Protein AF-A0A7S2DZN4-F1 (afdb_monomer_lite)

Secondary structure (DSSP, 8-state):
-TTHHHHHHHHHHHHHTTSPTTHHHHHHH--GGG----PPP-----S-SS-TT-TTTTT----GGGTS---TTSSHHHHHHHHHHHHHHHHHHHSHHHHHHHHHHHHHHHHHHHHHHHHHHHHT-----------------THHHHHHHHHHHHHHHHHGGGS----PPPHHHHHHHHHHHHHHHHHHHHHHHHHHHHHHTSHHHHHGGGTT--HHHHHHHHHHH--

Structure (mmCIF, N/CA/C/O backbone):
data_AF-A0A7S2DZN4-F1
#
_entry.id   AF-A0A7S2DZN4-F1
#
loop_
_atom_site.group_PDB
_atom_site.id
_atom_site.type_symbol
_atom_site.label_atom_id
_atom_site.label_alt_id
_atom_site.label_comp_id
_atom_site.label_asym_id
_atom_site.label_entity_id
_atom_site.label_seq_id
_atom_site.pdbx_PDB_ins_code
_atom_site.Cartn_x
_atom_site.Cartn_y
_atom_site.Cartn_z
_atom_site.occupancy
_atom_site.B_iso_or_equiv
_atom_site.auth_seq_id
_atom_site.auth_comp_id
_atom_site.auth_asym_id
_atom_site.auth_atom_id
_atom_site.pdbx_PDB_model_num
ATOM 1 N N . ASN A 1 1 ? -4.912 -11.984 18.002 1.00 75.31 1 ASN A N 1
ATOM 2 C CA . ASN A 1 1 ? -5.748 -12.647 16.966 1.00 75.31 1 ASN A CA 1
ATOM 3 C C . ASN A 1 1 ? -5.776 -14.167 17.091 1.00 75.31 1 ASN A C 1
ATOM 5 O O . ASN A 1 1 ? -6.601 -14.789 16.444 1.00 75.31 1 ASN A O 1
ATOM 9 N N . SER A 1 2 ? -4.933 -14.786 17.927 1.00 83.62 2 SER A N 1
ATOM 10 C CA . SER A 1 2 ? -4.935 -16.242 18.152 1.00 83.62 2 SER A CA 1
ATOM 11 C C . SER A 1 2 ? -6.215 -16.782 18.801 1.00 83.62 2 SER A C 1
ATOM 13 O O . SER A 1 2 ? -6.476 -17.971 18.705 1.00 83.62 2 SER A O 1
ATOM 15 N N . GLN A 1 3 ? -7.011 -15.921 19.443 1.00 89.25 3 GLN A N 1
ATOM 16 C CA . GLN A 1 3 ? -8.273 -16.282 20.100 1.00 89.25 3 GLN A CA 1
ATOM 17 C C . GLN A 1 3 ? -9.483 -16.326 19.145 1.00 89.25 3 GLN A C 1
ATOM 19 O O . GLN A 1 3 ? -10.580 -16.657 19.576 1.00 89.25 3 GLN A O 1
ATOM 24 N N . GLY A 1 4 ? -9.288 -16.025 17.855 1.00 93.31 4 GLY A N 1
ATOM 25 C CA . GLY A 1 4 ? -10.323 -16.140 16.826 1.00 93.31 4 GLY A CA 1
ATOM 26 C C . GLY A 1 4 ? -11.283 -14.942 16.715 1.00 93.31 4 GLY A C 1
ATOM 27 O O . GLY A 1 4 ? -11.137 -13.957 17.444 1.00 93.31 4 GLY A O 1
ATOM 28 N N . PRO A 1 5 ? -12.236 -14.999 15.765 1.00 95.25 5 PRO A N 1
ATOM 29 C CA . PRO A 1 5 ? -13.119 -13.879 15.430 1.00 95.25 5 PRO A CA 1
ATOM 30 C C . PRO A 1 5 ? -14.105 -13.482 16.533 1.00 95.25 5 PRO A C 1
ATOM 32 O O . PRO A 1 5 ? -14.326 -12.291 16.734 1.00 95.25 5 PRO A O 1
ATOM 35 N N . ASP A 1 6 ? -14.633 -14.441 17.301 1.00 95.38 6 ASP A N 1
ATOM 36 C CA . ASP A 1 6 ? -15.551 -14.152 18.414 1.00 95.38 6 ASP A CA 1
ATOM 37 C C . ASP A 1 6 ? -14.882 -13.289 19.489 1.00 95.38 6 ASP A C 1
ATOM 39 O O . ASP A 1 6 ? -15.454 -12.309 19.963 1.00 95.38 6 ASP A O 1
ATOM 43 N N . ALA A 1 7 ? -13.628 -13.604 19.828 1.00 95.12 7 ALA A N 1
ATOM 44 C CA . ALA A 1 7 ? -12.846 -12.816 20.774 1.00 95.12 7 ALA A CA 1
ATOM 45 C C . ALA A 1 7 ? -12.558 -11.402 20.240 1.00 95.12 7 ALA A C 1
ATOM 47 O O . ALA A 1 7 ? -12.566 -10.440 21.003 1.00 95.12 7 ALA A O 1
ATOM 48 N N . LEU A 1 8 ? -12.338 -11.257 18.928 1.00 94.75 8 LEU A N 1
ATOM 49 C CA . LEU A 1 8 ? -12.151 -9.948 18.296 1.00 94.75 8 LEU A CA 1
ATOM 50 C C . LEU A 1 8 ? -13.438 -9.114 18.316 1.00 94.75 8 LEU A C 1
ATOM 52 O O . LEU A 1 8 ? -13.380 -7.914 18.583 1.00 94.75 8 LEU A O 1
ATOM 56 N N . LEU A 1 9 ? -14.591 -9.737 18.064 1.00 95.25 9 LEU A N 1
ATOM 57 C CA . LEU A 1 9 ? -15.886 -9.064 18.131 1.00 95.25 9 LEU A CA 1
ATOM 58 C C . LEU A 1 9 ? -16.233 -8.663 19.572 1.00 95.25 9 LEU A C 1
ATOM 60 O O . LEU A 1 9 ? -16.701 -7.549 19.800 1.00 95.25 9 LEU A O 1
ATOM 64 N N . ALA A 1 10 ? -15.941 -9.525 20.550 1.00 94.50 10 ALA A N 1
ATOM 65 C CA . ALA A 1 10 ? -16.099 -9.214 21.970 1.00 94.50 10 ALA A CA 1
ATOM 66 C C . ALA A 1 10 ? -15.209 -8.036 22.404 1.00 94.50 10 ALA A C 1
ATOM 68 O O . ALA A 1 10 ? -15.680 -7.125 23.083 1.00 94.50 10 ALA A O 1
ATOM 69 N N . GLU A 1 11 ? -13.952 -8.001 21.954 1.00 92.44 11 GLU A N 1
ATOM 70 C CA . GLU A 1 11 ? -13.037 -6.881 22.199 1.00 92.44 11 GLU A CA 1
ATOM 71 C C . GLU A 1 11 ? -13.555 -5.574 21.572 1.00 92.44 11 GLU A C 1
ATOM 73 O O . GLU A 1 11 ? -13.497 -4.508 22.192 1.00 92.44 11 GLU A O 1
ATOM 78 N N . ALA A 1 12 ? -14.102 -5.641 20.353 1.00 92.56 12 ALA A N 1
ATOM 79 C CA . ALA A 1 12 ? -14.726 -4.490 19.704 1.00 92.56 12 ALA A CA 1
ATOM 80 C C . ALA A 1 12 ? -15.932 -3.978 20.510 1.00 92.56 12 ALA A C 1
ATOM 82 O O . ALA A 1 12 ? -16.046 -2.773 20.738 1.00 92.56 12 ALA A O 1
ATOM 83 N N . TRP A 1 13 ? -16.784 -4.878 21.009 1.00 94.00 13 TRP A N 1
ATOM 84 C CA . TRP A 1 13 ? -17.887 -4.538 21.910 1.00 94.00 13 TRP A CA 1
ATOM 85 C C . TRP A 1 13 ? -17.410 -3.904 23.217 1.00 94.00 13 TRP A C 1
ATOM 87 O O . TRP A 1 13 ? -17.964 -2.888 23.632 1.00 94.00 13 TRP A O 1
ATOM 97 N N . GLN A 1 14 ? -16.358 -4.439 23.840 1.00 91.25 14 GLN A N 1
ATOM 98 C CA . GLN A 1 14 ? -15.808 -3.890 25.081 1.00 91.25 14 GLN A CA 1
ATOM 99 C C . GLN A 1 14 ? -15.307 -2.449 24.904 1.00 91.25 14 GLN A C 1
ATOM 101 O O . GLN A 1 14 ? -15.505 -1.614 25.785 1.00 91.25 14 GLN A O 1
ATOM 106 N N . ARG A 1 15 ? -14.672 -2.141 23.767 1.00 87.25 15 ARG A N 1
ATOM 107 C CA . ARG A 1 15 ? -14.108 -0.807 23.495 1.00 87.25 15 ARG A CA 1
ATOM 108 C C . ARG A 1 15 ? -15.129 0.199 22.979 1.00 87.25 15 ARG A C 1
ATOM 110 O O . ARG A 1 15 ? -15.013 1.389 23.264 1.00 87.25 15 ARG A O 1
ATOM 117 N N . CYS A 1 16 ? -16.079 -0.268 22.176 1.00 88.31 16 CYS A N 1
ATOM 118 C CA . CYS A 1 16 ? -16.910 0.594 21.341 1.00 88.31 16 CYS A CA 1
ATOM 119 C C . CYS A 1 16 ? -18.414 0.463 21.613 1.00 88.31 16 CYS A C 1
ATOM 121 O O . CYS A 1 16 ? -19.194 1.243 21.071 1.00 88.31 16 CYS A O 1
ATOM 123 N N . GLY A 1 17 ? -18.847 -0.488 22.445 1.00 89.00 17 GLY A N 1
ATOM 124 C CA . GLY A 1 17 ? -20.265 -0.774 22.683 1.00 89.00 17 GLY A CA 1
ATOM 125 C C . GLY A 1 17 ? -21.045 0.368 23.339 1.00 89.00 17 GLY A C 1
ATOM 126 O O . GLY A 1 17 ? -22.254 0.467 23.162 1.00 89.00 17 GLY A O 1
ATOM 127 N N . SER A 1 18 ? -20.359 1.257 24.061 1.00 88.50 18 SER A N 1
ATOM 128 C CA . SER A 1 18 ? -20.943 2.449 24.694 1.00 88.50 18 SER A CA 1
ATOM 129 C C . SER A 1 18 ? -20.927 3.694 23.801 1.00 88.50 18 SER A C 1
ATOM 131 O O . SER A 1 18 ? -21.372 4.764 24.223 1.00 88.50 18 SER A O 1
ATOM 133 N N . TRP A 1 19 ? -20.380 3.599 22.586 1.00 88.88 19 TRP A N 1
ATOM 134 C CA . TRP A 1 19 ? -20.272 4.750 21.699 1.00 88.88 19 TRP A CA 1
ATOM 135 C C . TRP A 1 19 ? -21.643 5.145 21.153 1.00 88.88 19 TRP A C 1
ATOM 137 O O . TRP A 1 19 ? -22.583 4.353 21.096 1.00 88.88 19 TRP A O 1
ATOM 147 N N . ALA A 1 20 ? -21.751 6.401 20.728 1.00 90.69 20 ALA A N 1
ATOM 148 C CA . ALA A 1 20 ? -22.983 6.910 20.151 1.00 90.69 20 ALA A CA 1
ATOM 149 C C . ALA A 1 20 ? -23.411 6.090 18.908 1.00 90.69 20 ALA A C 1
ATOM 151 O O . ALA A 1 20 ? -22.556 5.584 18.169 1.00 90.69 20 ALA A O 1
ATOM 152 N N . PRO A 1 21 ? -24.725 5.995 18.631 1.00 90.19 21 PRO A N 1
ATOM 153 C CA . PRO A 1 21 ? -25.231 5.417 17.388 1.00 90.19 21 PRO A CA 1
ATOM 154 C C . PRO A 1 21 ? -24.562 6.026 16.137 1.00 90.19 21 PRO A C 1
ATOM 156 O O . PRO A 1 21 ? -24.224 7.213 16.150 1.00 90.19 21 PRO A O 1
ATOM 159 N N . PRO A 1 22 ? -24.385 5.256 15.043 1.00 93.81 22 PRO A N 1
ATOM 160 C CA . PRO A 1 22 ? -24.931 3.915 14.801 1.00 93.81 22 PRO A CA 1
ATOM 161 C C . PRO A 1 22 ? -23.994 2.760 15.200 1.00 93.81 22 PRO A C 1
ATOM 163 O O . PRO A 1 22 ? -24.277 1.616 14.858 1.00 93.81 22 PRO A O 1
ATOM 166 N N . LEU A 1 23 ? -22.875 3.025 15.883 1.00 92.44 23 LEU A N 1
ATOM 167 C CA . LEU A 1 23 ? -21.820 2.019 16.040 1.00 92.44 23 LEU A CA 1
ATOM 168 C C . LEU A 1 23 ? -22.268 0.736 16.770 1.00 92.44 23 LEU A C 1
ATOM 170 O O . LEU A 1 23 ? -21.983 -0.336 16.238 1.00 92.44 23 LEU A O 1
ATOM 174 N N . PRO A 1 24 ? -23.014 0.788 17.895 1.00 93.94 24 PRO A N 1
ATOM 175 C CA . PRO A 1 24 ? -23.491 -0.434 18.547 1.00 93.94 24 PRO A CA 1
ATOM 176 C C . PRO A 1 24 ? -24.392 -1.288 17.642 1.00 93.94 24 PRO A C 1
ATOM 178 O O . PRO A 1 24 ? -24.242 -2.503 17.604 1.00 93.94 24 PRO A O 1
ATOM 181 N N . ALA A 1 25 ? -25.261 -0.658 16.841 1.00 94.56 25 ALA A N 1
ATOM 182 C CA . ALA A 1 25 ? -26.131 -1.369 15.900 1.00 94.56 25 ALA A CA 1
ATOM 183 C C . ALA A 1 25 ? -25.336 -2.045 14.768 1.00 94.56 25 ALA A C 1
ATOM 185 O O . ALA A 1 25 ? -25.690 -3.133 14.322 1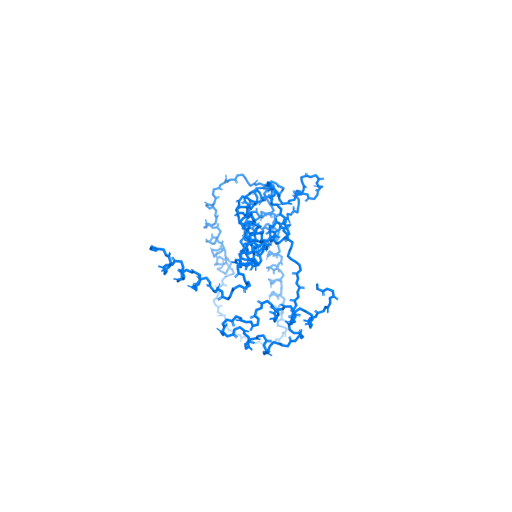.00 94.56 25 ALA A O 1
ATOM 186 N N . LEU A 1 26 ? -24.239 -1.425 14.316 1.00 95.56 26 LEU A N 1
ATOM 187 C CA . LEU A 1 26 ? -23.334 -2.042 13.342 1.00 95.56 26 LEU A CA 1
ATOM 188 C C . LEU A 1 26 ? -22.608 -3.254 13.938 1.00 95.56 26 LEU A C 1
ATOM 190 O O . LEU A 1 26 ? -22.490 -4.274 13.265 1.00 95.56 26 LEU A O 1
ATOM 194 N N . LEU A 1 27 ? -22.148 -3.160 15.190 1.00 94.75 27 LEU A N 1
ATOM 195 C CA . LEU A 1 27 ? -21.500 -4.277 15.884 1.00 94.75 27 LEU A CA 1
ATOM 196 C C . LEU A 1 27 ? -22.469 -5.441 16.127 1.00 94.75 27 LEU A C 1
ATOM 198 O O . LEU A 1 27 ? -22.069 -6.590 15.980 1.00 94.75 27 LEU A O 1
ATOM 202 N N . GLU A 1 28 ? -23.732 -5.158 16.453 1.00 95.56 28 GLU A N 1
ATOM 203 C CA . GLU A 1 28 ? -24.780 -6.175 16.628 1.00 95.56 28 GLU A CA 1
ATOM 204 C C . GLU A 1 28 ? -25.110 -6.900 15.316 1.00 95.56 28 GLU A C 1
ATOM 206 O O . GLU A 1 28 ? -25.295 -8.114 15.303 1.00 95.56 28 GLU A O 1
ATOM 211 N N . ALA A 1 29 ? -25.137 -6.169 14.198 1.00 96.81 29 ALA A N 1
ATOM 212 C CA . ALA A 1 29 ? -25.403 -6.733 12.877 1.00 96.81 29 ALA A CA 1
ATOM 213 C C . ALA A 1 29 ? -24.197 -7.466 12.253 1.00 96.81 29 ALA A C 1
ATOM 215 O O . ALA A 1 29 ? -24.355 -8.127 11.225 1.00 96.81 29 ALA A O 1
ATOM 216 N N . THR A 1 30 ? -22.996 -7.340 12.827 1.00 96.62 30 THR A N 1
ATOM 217 C CA . THR A 1 30 ? -21.773 -7.947 12.282 1.00 96.62 30 THR A CA 1
ATOM 218 C C . THR A 1 30 ? -21.631 -9.389 12.767 1.00 96.62 30 THR A C 1
ATOM 220 O O . THR A 1 30 ? -21.481 -9.643 13.960 1.00 96.62 30 THR A O 1
ATOM 223 N N . SER A 1 31 ? -21.628 -10.347 11.838 1.00 96.44 31 SER A N 1
ATOM 224 C CA . SER A 1 31 ? -21.335 -11.750 12.145 1.00 96.44 31 SER A CA 1
ATOM 225 C C . SER A 1 31 ? -19.860 -11.930 12.495 1.00 96.44 31 SER A C 1
ATOM 227 O O . SER A 1 31 ? -18.989 -11.365 11.835 1.00 96.44 31 SER A O 1
ATOM 229 N N . ALA A 1 32 ? -19.552 -12.792 13.468 1.00 95.25 32 ALA A N 1
ATOM 230 C CA . ALA A 1 32 ? -18.171 -13.150 13.788 1.00 95.25 32 ALA A CA 1
ATOM 231 C C . ALA A 1 32 ? -17.412 -13.716 12.570 1.00 95.25 32 ALA A C 1
ATOM 233 O O . ALA A 1 32 ? -16.208 -13.510 12.456 1.00 95.25 32 ALA A O 1
ATOM 234 N N . ALA A 1 33 ? -18.100 -14.360 11.619 1.00 95.62 33 ALA A N 1
ATOM 235 C CA . ALA A 1 33 ? -17.481 -14.871 10.392 1.00 95.62 33 ALA A CA 1
ATOM 236 C C . ALA A 1 33 ? -16.892 -13.767 9.489 1.00 95.62 33 ALA A C 1
ATOM 238 O O . ALA A 1 33 ? -15.967 -14.040 8.726 1.00 95.62 33 ALA A O 1
ATOM 239 N N . ASP A 1 34 ? -17.387 -12.531 9.607 1.00 95.81 34 ASP A N 1
ATOM 240 C CA . ASP A 1 34 ? -16.927 -11.370 8.835 1.00 95.81 34 ASP A CA 1
ATOM 241 C C . ASP A 1 34 ? -15.852 -10.558 9.581 1.00 95.81 34 ASP A C 1
ATOM 243 O O . ASP A 1 34 ? -15.333 -9.560 9.071 1.00 95.81 34 ASP A O 1
ATOM 247 N N . VAL A 1 35 ? -15.490 -10.976 10.799 1.00 95.00 35 VAL A N 1
ATOM 248 C CA . VAL A 1 35 ? -14.507 -10.285 11.632 1.00 95.00 35 VAL A CA 1
ATOM 249 C C . VAL A 1 35 ? -13.122 -10.865 11.398 1.00 95.00 35 VAL A C 1
ATOM 251 O O . VAL A 1 35 ? -12.844 -12.041 11.627 1.00 95.00 35 VAL A O 1
ATOM 254 N N . THR A 1 36 ? -12.203 -9.992 11.003 1.00 93.50 36 THR A N 1
ATOM 255 C CA . THR A 1 36 ? -10.789 -10.328 10.861 1.00 93.50 36 THR A CA 1
ATOM 256 C C . THR A 1 36 ? -9.934 -9.342 11.638 1.00 93.50 36 THR A C 1
ATOM 258 O O . THR A 1 36 ? -10.269 -8.171 11.805 1.00 93.50 36 THR A O 1
ATOM 261 N N . GLY A 1 37 ? -8.811 -9.836 12.149 1.00 90.06 37 GLY A N 1
ATOM 262 C CA . GLY A 1 37 ? -7.831 -9.028 12.855 1.0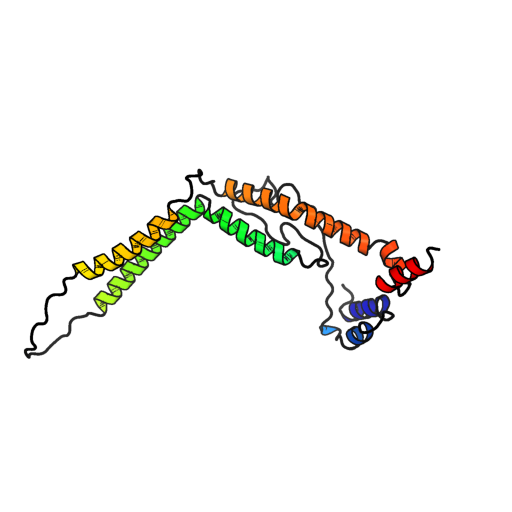0 90.06 37 GLY A CA 1
ATOM 263 C C . GLY A 1 37 ? -6.469 -9.247 12.231 1.00 90.06 37 GLY A C 1
ATOM 264 O O . GLY A 1 37 ? -6.046 -10.392 12.050 1.00 90.06 37 GLY A O 1
ATOM 265 N N . TYR A 1 38 ? -5.743 -8.158 11.993 1.00 86.56 38 TYR A N 1
ATOM 266 C CA . TYR A 1 38 ? -4.372 -8.195 11.491 1.00 86.56 38 TYR A CA 1
ATOM 267 C C . TYR A 1 38 ? -3.485 -7.294 12.350 1.00 86.56 38 TYR A C 1
ATOM 269 O O . TYR A 1 38 ? -3.849 -6.141 12.588 1.00 86.56 38 TYR A O 1
ATOM 277 N N . PRO A 1 39 ? -2.342 -7.795 12.853 1.00 84.44 39 PRO A N 1
ATOM 278 C CA . PRO A 1 39 ? -1.358 -6.918 13.466 1.00 84.44 39 PRO A CA 1
ATOM 279 C C . PRO A 1 39 ? -0.826 -5.950 12.406 1.00 84.44 39 PRO A C 1
ATOM 281 O O . PRO A 1 39 ? -0.508 -6.351 11.286 1.00 84.44 39 PRO A O 1
ATOM 284 N N . VAL A 1 40 ? -0.733 -4.673 12.765 1.00 82.12 40 VAL A N 1
ATOM 285 C CA . VAL A 1 40 ? -0.167 -3.645 11.891 1.00 82.12 40 VAL A CA 1
ATOM 286 C C . VAL A 1 40 ? 1.310 -3.504 12.231 1.00 82.12 40 VAL A C 1
ATOM 288 O O . VAL A 1 40 ? 1.658 -3.165 13.360 1.00 82.12 40 VAL A O 1
ATOM 291 N N . PHE A 1 41 ? 2.172 -3.769 11.253 1.00 81.44 41 PHE A N 1
ATOM 292 C CA . PHE A 1 41 ? 3.616 -3.593 11.373 1.00 81.44 41 PHE A CA 1
ATOM 293 C C . PHE A 1 41 ? 4.053 -2.331 10.633 1.00 81.44 41 PHE A C 1
ATOM 295 O O . PHE A 1 41 ? 3.521 -2.017 9.568 1.00 81.44 41 PHE A O 1
ATOM 302 N N . ASP A 1 42 ? 5.033 -1.619 11.185 1.00 80.75 42 ASP A N 1
ATOM 303 C CA . ASP A 1 42 ? 5.656 -0.468 10.541 1.00 80.75 42 ASP A CA 1
ATOM 304 C C . ASP A 1 42 ? 7.138 -0.727 10.235 1.00 80.75 42 ASP A C 1
ATOM 306 O O . ASP A 1 42 ? 7.773 -1.649 10.755 1.00 80.75 42 ASP A O 1
ATOM 310 N N . ARG A 1 43 ? 7.696 0.077 9.327 1.00 80.81 43 ARG A N 1
ATOM 311 C CA . ARG A 1 43 ? 9.121 0.053 8.990 1.00 80.81 43 ARG A CA 1
ATOM 312 C C . ARG A 1 43 ? 9.591 1.458 8.640 1.00 80.81 43 ARG A C 1
ATOM 314 O O . ARG A 1 43 ? 8.850 2.241 8.053 1.00 80.81 43 ARG A O 1
ATOM 321 N N . LEU A 1 44 ? 10.836 1.783 8.987 1.00 76.50 44 LEU A N 1
ATOM 322 C CA . LEU A 1 44 ? 11.471 3.008 8.502 1.00 76.50 44 LEU A CA 1
ATOM 323 C C . LEU A 1 44 ? 11.881 2.846 7.038 1.00 76.50 44 LEU A C 1
ATOM 325 O O . LEU A 1 44 ? 12.502 1.851 6.665 1.00 76.50 44 LEU A O 1
ATOM 329 N N . VAL A 1 45 ? 11.560 3.859 6.238 1.00 78.94 45 VAL A N 1
ATOM 330 C CA . VAL A 1 45 ? 12.070 4.004 4.874 1.00 78.94 45 VAL A CA 1
ATOM 331 C C . VAL A 1 45 ? 13.459 4.637 4.953 1.00 78.94 45 VAL A C 1
ATOM 333 O O . VAL A 1 45 ? 13.615 5.700 5.555 1.00 78.94 45 VAL A O 1
ATOM 336 N N . GLY A 1 46 ? 14.462 3.956 4.396 1.00 72.62 46 GLY A N 1
ATOM 337 C CA . GLY A 1 46 ? 15.815 4.491 4.227 1.00 72.62 46 GLY A CA 1
ATOM 338 C C . GLY A 1 46 ? 15.948 5.322 2.945 1.00 72.62 46 GLY A C 1
ATOM 339 O O . GLY A 1 46 ? 14.958 5.625 2.288 1.00 72.62 46 GLY A O 1
ATOM 340 N N . GLU A 1 47 ? 17.178 5.659 2.548 1.00 70.00 47 GLU A N 1
ATOM 341 C CA . GLU A 1 47 ? 17.442 6.368 1.277 1.00 70.00 47 GLU A CA 1
ATOM 342 C C . GLU A 1 47 ? 17.045 5.559 0.028 1.00 70.00 47 GLU A C 1
ATOM 344 O O . GLU A 1 47 ? 16.864 6.124 -1.049 1.00 70.00 47 GLU A O 1
ATOM 349 N N . ARG A 1 48 ? 16.928 4.236 0.182 1.00 69.38 48 ARG A N 1
ATOM 350 C CA . ARG A 1 48 ? 16.545 3.258 -0.838 1.00 69.38 48 ARG A CA 1
ATOM 351 C C . ARG A 1 48 ? 15.632 2.202 -0.244 1.00 69.38 48 ARG A C 1
ATOM 353 O O . ARG A 1 48 ? 15.603 2.015 0.978 1.00 69.38 48 ARG A O 1
ATOM 360 N N . PHE A 1 49 ? 14.934 1.486 -1.119 1.00 80.12 49 PHE A N 1
ATOM 361 C CA . PHE A 1 49 ? 14.107 0.358 -0.707 1.00 80.12 49 PHE A CA 1
ATOM 362 C C . PHE A 1 49 ? 14.893 -0.950 -0.730 1.00 80.12 49 PHE A C 1
ATOM 364 O O . PHE A 1 49 ? 14.757 -1.760 0.190 1.00 80.12 49 PHE A O 1
ATOM 371 N N . THR A 1 50 ? 15.737 -1.154 -1.745 1.00 75.38 50 THR A N 1
ATOM 372 C CA . THR A 1 50 ? 16.557 -2.363 -1.837 1.00 75.38 50 THR A CA 1
ATOM 373 C C . THR A 1 50 ? 17.853 -2.237 -1.028 1.00 75.38 50 THR A C 1
ATOM 375 O O . THR A 1 50 ? 18.463 -1.165 -0.966 1.00 75.38 50 THR A O 1
ATOM 378 N N . PRO A 1 51 ? 18.319 -3.322 -0.379 1.00 68.06 51 PRO A N 1
ATOM 379 C CA . PRO A 1 51 ? 19.625 -3.327 0.268 1.00 68.06 51 PRO A CA 1
ATOM 380 C C . PRO A 1 51 ? 20.744 -3.208 -0.775 1.00 68.06 51 PRO A C 1
ATOM 382 O O . PRO A 1 51 ? 20.854 -4.054 -1.667 1.00 68.06 51 PRO A O 1
ATOM 385 N N . SER A 1 52 ? 21.629 -2.220 -0.605 1.00 62.22 52 SER A N 1
ATOM 386 C CA . SER A 1 52 ? 22.734 -1.899 -1.528 1.00 62.22 52 SER A CA 1
ATOM 387 C C . SER A 1 52 ? 23.732 -3.041 -1.786 1.00 62.22 52 SER A C 1
ATOM 389 O O . SER A 1 52 ? 24.530 -2.953 -2.711 1.00 62.22 52 SER A O 1
ATOM 391 N N . ASN A 1 53 ? 23.695 -4.112 -0.986 1.00 64.56 53 ASN A N 1
ATOM 392 C CA . ASN A 1 53 ? 24.685 -5.194 -0.998 1.00 64.56 53 ASN A CA 1
ATOM 393 C C . ASN A 1 53 ? 24.173 -6.491 -1.650 1.00 64.56 53 ASN A C 1
ATOM 395 O O . ASN A 1 53 ? 24.741 -7.555 -1.410 1.00 64.56 53 ASN A O 1
ATOM 399 N N . THR A 1 54 ? 23.093 -6.442 -2.437 1.00 64.62 54 THR A N 1
ATOM 400 C CA . THR A 1 54 ? 22.582 -7.632 -3.137 1.00 64.62 54 THR A CA 1
ATOM 401 C C . THR A 1 54 ? 22.949 -7.598 -4.624 1.00 64.62 54 THR A C 1
ATOM 403 O O . THR A 1 54 ? 22.764 -6.564 -5.262 1.00 64.62 54 THR A O 1
ATOM 406 N N . PRO A 1 55 ? 23.418 -8.713 -5.221 1.00 63.94 55 PRO A N 1
ATOM 407 C CA . PRO A 1 55 ? 23.703 -8.787 -6.661 1.00 63.94 55 PRO A CA 1
ATOM 408 C C . PRO A 1 55 ? 22.495 -8.435 -7.544 1.00 63.94 55 PRO A C 1
ATOM 410 O O . PRO A 1 55 ? 22.659 -8.025 -8.686 1.00 63.94 55 PRO A O 1
ATOM 413 N N . LEU A 1 56 ? 21.282 -8.589 -7.001 1.00 66.81 56 LEU A N 1
ATOM 414 C CA . LEU A 1 56 ? 20.010 -8.285 -7.654 1.00 66.81 56 LEU A CA 1
ATOM 415 C C . LEU A 1 56 ? 19.592 -6.810 -7.542 1.00 66.81 56 LEU A C 1
ATOM 417 O O . LEU A 1 56 ? 18.656 -6.415 -8.229 1.00 66.81 56 LEU A O 1
ATOM 421 N N . ALA A 1 57 ? 20.262 -5.983 -6.730 1.00 68.12 57 ALA A N 1
ATOM 422 C CA . ALA A 1 57 ? 19.873 -4.582 -6.514 1.00 68.12 57 ALA A CA 1
ATOM 423 C C . ALA A 1 57 ? 19.934 -3.719 -7.790 1.00 68.12 57 ALA A C 1
ATOM 425 O O . ALA A 1 57 ? 19.320 -2.660 -7.847 1.00 68.12 57 ALA A O 1
ATOM 426 N N . SER A 1 58 ? 20.662 -4.156 -8.824 1.00 77.12 58 SER A N 1
ATOM 427 C CA . SER A 1 58 ? 20.706 -3.485 -10.131 1.00 77.12 58 SER A CA 1
ATOM 428 C C . SER A 1 58 ? 19.604 -3.928 -11.099 1.00 77.12 58 SER A C 1
ATOM 430 O O . SER A 1 58 ? 19.451 -3.314 -12.153 1.00 77.12 58 SER A O 1
ATOM 432 N N . LEU A 1 59 ? 18.855 -4.987 -10.775 1.00 85.38 59 LEU A N 1
ATOM 433 C CA . LEU A 1 59 ? 17.849 -5.600 -11.654 1.00 85.38 59 LEU A CA 1
ATOM 434 C C . LEU A 1 59 ? 16.461 -5.704 -11.011 1.00 85.38 59 LEU A C 1
ATOM 436 O O . LEU A 1 59 ? 15.487 -5.990 -11.702 1.00 85.38 59 LEU A O 1
ATOM 440 N N . ALA A 1 60 ? 16.359 -5.486 -9.703 1.00 88.12 60 ALA A N 1
ATOM 441 C CA . ALA A 1 60 ? 15.123 -5.582 -8.945 1.00 88.12 60 ALA A CA 1
ATOM 442 C C . ALA A 1 60 ? 14.939 -4.345 -8.064 1.00 88.12 60 ALA A C 1
ATOM 444 O O . ALA A 1 60 ? 15.905 -3.773 -7.567 1.00 88.12 60 ALA A O 1
ATOM 445 N N . THR A 1 61 ? 13.682 -3.965 -7.846 1.00 90.50 61 THR A N 1
ATOM 446 C CA . THR A 1 61 ? 13.289 -2.890 -6.931 1.00 90.50 61 THR A CA 1
ATOM 447 C C . THR A 1 61 ? 12.020 -3.276 -6.167 1.00 90.50 61 THR A C 1
ATOM 449 O O . THR A 1 61 ? 11.329 -4.226 -6.545 1.00 90.50 61 THR A O 1
ATOM 452 N N . LEU A 1 62 ? 11.716 -2.564 -5.080 1.00 90.75 62 LEU A N 1
ATOM 453 C CA . LEU A 1 62 ? 10.520 -2.775 -4.260 1.00 90.75 62 LEU A CA 1
ATOM 454 C C . LEU A 1 62 ? 9.493 -1.663 -4.501 1.00 90.75 62 LEU A C 1
ATOM 456 O O . LEU A 1 62 ? 9.846 -0.514 -4.758 1.00 90.75 62 LEU A O 1
ATOM 460 N N . LEU A 1 63 ? 8.212 -2.003 -4.362 1.00 91.69 63 LEU A N 1
ATOM 461 C CA . LEU A 1 63 ? 7.070 -1.096 -4.521 1.00 91.69 63 LEU A CA 1
ATOM 462 C C . LEU A 1 63 ? 6.018 -1.370 -3.440 1.00 91.69 63 LEU A C 1
ATOM 464 O O . LEU A 1 63 ? 5.963 -2.465 -2.876 1.00 91.69 63 LEU A O 1
ATOM 468 N N . GLY A 1 64 ? 5.143 -0.389 -3.207 1.00 92.06 64 GLY A N 1
ATOM 469 C CA . GLY A 1 64 ? 4.000 -0.531 -2.302 1.00 92.06 64 GLY A CA 1
ATOM 470 C C . GLY A 1 64 ? 4.423 -0.891 -0.879 1.00 92.06 64 GLY A C 1
ATOM 471 O O . GLY A 1 64 ? 5.453 -0.425 -0.398 1.00 92.06 64 GLY A O 1
ATOM 472 N N . ASP A 1 65 ? 3.665 -1.771 -0.226 1.00 90.69 65 ASP A N 1
ATOM 473 C CA . ASP A 1 65 ? 3.915 -2.175 1.165 1.00 90.69 65 ASP A CA 1
ATOM 474 C C . ASP A 1 65 ? 5.284 -2.842 1.379 1.00 90.69 65 ASP A C 1
ATOM 476 O O . ASP A 1 65 ? 5.826 -2.784 2.481 1.00 90.69 65 ASP A O 1
ATOM 480 N N . ALA A 1 66 ? 5.888 -3.427 0.336 1.00 89.56 66 ALA A N 1
ATOM 481 C CA . ALA A 1 66 ? 7.247 -3.966 0.423 1.00 89.56 66 ALA A CA 1
ATOM 482 C C . ALA A 1 66 ? 8.310 -2.859 0.566 1.00 89.56 66 ALA A C 1
ATOM 484 O O . ALA A 1 66 ? 9.374 -3.094 1.137 1.00 89.56 66 ALA A O 1
ATOM 485 N N . ALA A 1 67 ? 8.025 -1.660 0.056 1.00 89.88 67 ALA A N 1
ATOM 486 C CA . ALA A 1 67 ? 8.922 -0.509 0.065 1.00 89.88 67 ALA A CA 1
ATOM 487 C C . ALA A 1 67 ? 8.591 0.502 1.175 1.00 89.88 67 ALA A C 1
ATOM 489 O O . ALA A 1 67 ? 9.489 1.025 1.836 1.00 89.88 67 ALA A O 1
ATOM 490 N N . HIS A 1 68 ? 7.307 0.794 1.382 1.00 90.44 68 HIS A N 1
ATOM 491 C CA . HIS A 1 68 ? 6.826 1.859 2.266 1.00 90.44 68 HIS A CA 1
ATOM 492 C C . HIS A 1 68 ? 5.526 1.463 2.982 1.00 90.44 68 HIS A C 1
ATOM 494 O O . HIS A 1 68 ? 4.482 2.082 2.773 1.00 90.44 68 HIS A O 1
ATOM 500 N N . PRO A 1 69 ? 5.570 0.458 3.876 1.00 89.31 69 PRO A N 1
ATOM 501 C CA . PRO A 1 69 ? 4.383 0.043 4.609 1.00 89.31 69 PRO A CA 1
ATOM 502 C C . PRO A 1 69 ? 3.818 1.219 5.412 1.00 89.31 69 PRO A C 1
ATOM 504 O O . PRO A 1 69 ? 4.533 1.902 6.154 1.00 89.31 69 PRO A O 1
ATOM 507 N N . MET A 1 70 ? 2.520 1.460 5.251 1.00 88.56 70 MET A N 1
ATOM 508 C CA . MET A 1 70 ? 1.788 2.519 5.937 1.00 88.56 70 MET A CA 1
ATOM 509 C C . MET A 1 70 ? 0.595 1.930 6.677 1.00 88.56 70 MET A C 1
ATOM 511 O O . MET A 1 70 ? -0.086 1.025 6.205 1.00 88.56 70 MET A O 1
ATOM 515 N N . THR A 1 71 ? 0.302 2.500 7.836 1.00 85.25 71 THR A N 1
ATOM 516 C CA . THR A 1 71 ? -0.873 2.158 8.631 1.00 85.25 71 THR A CA 1
ATOM 517 C C . THR A 1 71 ? -2.156 2.494 7.858 1.00 85.25 71 THR A C 1
ATOM 519 O O . THR A 1 71 ? -2.211 3.517 7.159 1.00 85.25 71 THR A O 1
ATOM 522 N N . PRO A 1 72 ? -3.227 1.688 7.990 1.00 81.00 72 PRO A N 1
ATOM 523 C CA . PRO A 1 72 ? -4.431 1.819 7.163 1.00 81.00 72 PRO A CA 1
ATOM 524 C C . PRO A 1 72 ? -5.289 3.060 7.486 1.00 81.00 72 PRO A C 1
ATOM 526 O O . PRO A 1 72 ? -6.394 3.200 6.977 1.00 81.00 72 PRO A O 1
ATOM 529 N N . PHE A 1 73 ? -4.801 4.004 8.298 1.00 72.25 73 PHE A N 1
ATOM 530 C CA . PHE A 1 73 ? -5.600 5.114 8.829 1.00 72.25 73 PHE A CA 1
ATOM 531 C C . PHE A 1 73 ? -5.894 6.237 7.830 1.00 72.25 73 PHE A C 1
ATOM 533 O O . PHE A 1 73 ? -6.859 6.973 8.011 1.00 72.25 73 PHE A O 1
ATOM 540 N N . LYS A 1 74 ? -5.057 6.416 6.801 1.00 73.94 74 LYS A N 1
ATOM 541 C CA . LYS A 1 74 ? -5.211 7.510 5.819 1.00 73.94 74 LYS A CA 1
ATOM 542 C C . LYS A 1 74 ? -5.644 7.041 4.430 1.00 73.94 74 LYS A C 1
ATOM 544 O O . LYS A 1 74 ? -5.813 7.879 3.552 1.00 73.94 74 LYS A O 1
ATOM 549 N N . GLY A 1 75 ? -5.742 5.729 4.196 1.00 78.31 75 GLY A N 1
ATOM 550 C CA . GLY A 1 75 ? -6.033 5.173 2.867 1.00 78.31 75 GLY A CA 1
ATOM 551 C C . GLY A 1 75 ? -5.012 5.551 1.779 1.00 78.31 75 GLY A C 1
ATOM 552 O O . GLY A 1 75 ? -5.324 5.491 0.595 1.00 78.31 75 GLY A O 1
ATOM 553 N N . GLN A 1 76 ? -3.801 5.985 2.152 1.00 84.94 76 GLN A N 1
ATOM 554 C CA . GLN A 1 76 ? -2.808 6.496 1.196 1.00 84.94 76 GLN A CA 1
ATOM 555 C C . GLN A 1 76 ? -1.878 5.419 0.621 1.00 84.94 76 GLN A C 1
ATOM 557 O O . GLN A 1 76 ? -1.290 5.660 -0.429 1.00 84.94 76 GLN A O 1
ATOM 562 N N . GLY A 1 77 ? -1.760 4.251 1.263 1.00 89.00 77 GLY A N 1
ATOM 563 C CA . GLY A 1 77 ? -0.833 3.190 0.846 1.00 89.00 77 GLY A CA 1
ATOM 564 C C . GLY A 1 77 ? -1.101 2.683 -0.572 1.00 89.00 77 GLY A C 1
ATOM 565 O O . GLY A 1 77 ? -0.234 2.784 -1.437 1.00 89.00 77 GLY A O 1
ATOM 566 N N . ALA A 1 78 ? -2.333 2.243 -0.848 1.00 90.44 78 ALA A N 1
ATOM 567 C CA . ALA A 1 78 ? -2.712 1.705 -2.158 1.00 90.44 78 ALA A CA 1
ATOM 568 C C . ALA A 1 78 ? -2.526 2.724 -3.296 1.00 90.44 78 ALA A C 1
ATOM 570 O O . ALA A 1 78 ? -1.918 2.420 -4.320 1.00 90.44 78 ALA A O 1
ATOM 571 N N . ASN A 1 79 ? -2.975 3.966 -3.093 1.00 91.88 79 ASN A N 1
ATOM 572 C CA . ASN A 1 79 ? -2.803 5.027 -4.087 1.00 91.88 79 ASN A CA 1
ATOM 573 C C . ASN A 1 79 ? -1.323 5.347 -4.330 1.00 91.88 79 ASN A C 1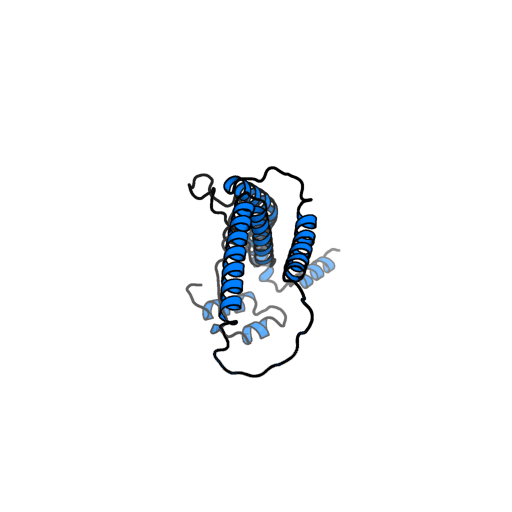
ATOM 575 O O . ASN A 1 79 ? -0.932 5.633 -5.460 1.00 91.88 79 ASN A O 1
ATOM 579 N N . GLN A 1 80 ? -0.486 5.277 -3.291 1.00 92.94 80 GLN A N 1
ATOM 580 C CA . GLN A 1 80 ? 0.952 5.460 -3.444 1.00 92.94 80 GLN A CA 1
ATOM 581 C C . GLN A 1 80 ? 1.582 4.318 -4.247 1.00 92.94 80 GLN A C 1
ATOM 583 O O . GLN A 1 80 ? 2.355 4.593 -5.159 1.00 92.94 80 GLN A O 1
ATOM 588 N N . ALA A 1 81 ? 1.188 3.069 -3.988 1.00 93.00 81 ALA A N 1
ATOM 589 C CA . ALA A 1 81 ? 1.656 1.915 -4.753 1.00 93.00 81 ALA A CA 1
ATOM 590 C C . ALA A 1 81 ? 1.323 2.037 -6.253 1.00 93.00 81 ALA A C 1
ATOM 592 O O . ALA A 1 81 ? 2.170 1.750 -7.098 1.00 93.00 81 ALA A O 1
ATOM 593 N N . LEU A 1 82 ? 0.129 2.535 -6.596 1.00 94.62 82 LEU A N 1
ATOM 594 C CA . LEU A 1 82 ? -0.250 2.806 -7.989 1.00 94.62 82 LEU A CA 1
ATOM 595 C C . LEU A 1 82 ? 0.630 3.890 -8.632 1.00 94.62 82 LEU A C 1
ATOM 597 O O . LEU A 1 82 ? 1.058 3.744 -9.778 1.00 94.62 82 LEU A O 1
ATOM 601 N N . LEU A 1 83 ? 0.935 4.966 -7.900 1.00 94.12 83 LEU A N 1
ATOM 602 C CA . LEU A 1 83 ? 1.841 6.013 -8.383 1.00 94.12 83 LEU A CA 1
ATOM 603 C C . LEU A 1 83 ? 3.261 5.484 -8.598 1.00 94.12 83 LEU A C 1
ATOM 605 O O . LEU A 1 83 ? 3.914 5.877 -9.566 1.00 94.12 83 LEU A O 1
ATOM 609 N N . ASP A 1 84 ? 3.728 4.586 -7.734 1.00 94.56 84 ASP A N 1
ATOM 610 C CA . ASP A 1 84 ? 5.046 3.976 -7.883 1.00 94.56 84 ASP A CA 1
ATOM 611 C C . ASP A 1 84 ? 5.100 3.028 -9.076 1.00 94.56 84 ASP A C 1
ATOM 613 O O . ASP A 1 84 ? 6.087 3.053 -9.804 1.00 94.56 84 ASP A O 1
ATOM 617 N N . ALA A 1 85 ? 4.030 2.275 -9.347 1.00 95.31 85 ALA A N 1
ATOM 618 C CA . ALA A 1 85 ? 3.938 1.440 -10.543 1.00 95.31 85 ALA A CA 1
ATOM 619 C C . ALA A 1 85 ? 4.056 2.278 -11.829 1.00 95.31 85 ALA A C 1
ATOM 621 O O . ALA A 1 85 ? 4.836 1.943 -12.722 1.00 95.31 85 ALA A O 1
ATOM 622 N N . VAL A 1 86 ? 3.347 3.411 -11.907 1.00 96.44 86 VAL A N 1
ATOM 623 C CA . VAL A 1 86 ? 3.438 4.328 -13.058 1.00 96.44 86 VAL A CA 1
ATOM 624 C C . VAL A 1 86 ? 4.825 4.967 -13.157 1.00 96.44 86 VAL A C 1
ATOM 626 O O . VAL A 1 86 ? 5.369 5.096 -14.255 1.00 96.44 86 VAL A O 1
ATOM 629 N N . ALA A 1 87 ? 5.413 5.375 -12.030 1.00 95.06 87 ALA A N 1
ATOM 630 C CA . ALA A 1 87 ? 6.749 5.961 -12.008 1.00 95.06 87 ALA A CA 1
ATOM 631 C C . ALA A 1 87 ? 7.829 4.949 -12.426 1.00 95.06 87 ALA A C 1
ATOM 633 O O . ALA A 1 87 ? 8.709 5.302 -13.210 1.00 95.06 87 ALA A O 1
ATOM 634 N N . LEU A 1 88 ? 7.726 3.695 -11.980 1.00 95.06 88 LEU A N 1
ATOM 635 C CA . LEU A 1 88 ? 8.624 2.620 -12.388 1.00 95.06 88 LEU A CA 1
ATOM 636 C C . LEU A 1 88 ? 8.479 2.322 -13.880 1.00 95.06 88 LEU A C 1
ATOM 638 O O . LEU A 1 88 ? 9.480 2.282 -14.587 1.00 95.06 88 LEU A O 1
ATOM 642 N N . ALA A 1 89 ? 7.250 2.181 -14.385 1.00 94.44 89 ALA A N 1
ATOM 643 C CA . ALA A 1 89 ? 7.011 1.939 -15.807 1.00 94.44 89 ALA A CA 1
ATOM 644 C C . ALA A 1 89 ? 7.640 3.033 -16.687 1.00 94.44 89 ALA A C 1
ATOM 646 O O . ALA A 1 89 ? 8.276 2.730 -17.696 1.00 94.44 89 ALA A O 1
ATOM 647 N N . ARG A 1 90 ? 7.534 4.304 -16.270 1.00 93.38 90 ARG A N 1
ATOM 648 C CA . ARG A 1 90 ? 8.205 5.427 -16.943 1.00 93.38 90 ARG A CA 1
ATOM 649 C C . ARG A 1 90 ? 9.724 5.321 -16.868 1.00 93.38 90 ARG A C 1
ATOM 651 O O . ARG A 1 90 ? 10.374 5.480 -17.891 1.00 93.38 90 ARG A O 1
ATOM 658 N N . ALA A 1 91 ? 10.285 5.015 -15.699 1.00 92.25 91 ALA A N 1
ATOM 659 C CA . ALA A 1 91 ? 11.730 4.847 -15.544 1.00 92.25 91 ALA A CA 1
ATOM 660 C C . ALA A 1 91 ? 12.277 3.722 -16.440 1.00 92.25 91 ALA A C 1
ATOM 662 O O . ALA A 1 91 ? 13.316 3.894 -17.078 1.00 92.25 91 ALA A O 1
ATOM 663 N N . LEU A 1 92 ? 11.555 2.602 -16.544 1.00 92.31 92 LEU A N 1
ATOM 664 C CA . LEU A 1 92 ? 11.908 1.488 -17.426 1.00 92.31 92 LEU A CA 1
ATOM 665 C C . LEU A 1 92 ? 11.820 1.887 -18.904 1.00 92.31 92 LEU A C 1
ATOM 667 O O . LEU A 1 92 ? 12.773 1.655 -19.647 1.00 92.31 92 LEU A O 1
ATOM 671 N N . TYR A 1 93 ? 10.731 2.541 -19.313 1.00 90.75 93 TYR A N 1
ATOM 672 C CA . TYR A 1 93 ? 10.542 3.039 -20.681 1.00 90.75 93 TYR A CA 1
ATOM 673 C C . TYR A 1 93 ? 11.590 4.092 -21.084 1.00 90.75 93 TYR A C 1
ATOM 675 O O . TYR A 1 93 ? 12.060 4.127 -22.225 1.00 90.75 93 TYR A O 1
ATOM 683 N N . ASP A 1 94 ? 11.996 4.943 -20.142 1.00 89.81 94 ASP A N 1
ATOM 684 C CA . ASP A 1 94 ? 13.006 5.977 -20.359 1.00 89.81 94 ASP A CA 1
ATOM 685 C C . ASP A 1 94 ? 14.448 5.424 -20.315 1.00 89.81 94 ASP A C 1
ATOM 687 O O . ASP A 1 94 ? 15.378 6.068 -20.816 1.00 89.81 94 ASP A O 1
ATOM 691 N N . SER A 1 95 ? 14.648 4.211 -19.795 1.00 91.81 95 SER A N 1
ATOM 692 C CA . SER A 1 95 ? 15.940 3.515 -19.787 1.00 91.81 95 SER A CA 1
ATOM 693 C C . SER A 1 95 ? 16.279 2.870 -21.138 1.00 91.81 95 SER A C 1
ATOM 695 O O . SER A 1 95 ? 15.456 2.816 -22.052 1.00 91.81 95 SER A O 1
ATOM 697 N N . LYS A 1 96 ? 17.501 2.335 -21.260 1.00 90.69 96 LYS A N 1
ATOM 698 C CA . LYS A 1 96 ? 17.909 1.518 -22.419 1.00 90.69 96 LYS A CA 1
ATOM 699 C C . LYS A 1 96 ? 17.024 0.282 -22.635 1.00 90.69 96 LYS A C 1
ATOM 701 O O . LYS A 1 96 ? 16.839 -0.113 -23.779 1.00 90.69 96 LYS A O 1
ATOM 706 N N . LEU A 1 97 ? 16.428 -0.267 -21.571 1.00 88.56 97 LEU A N 1
ATOM 707 C CA . LEU A 1 97 ? 15.507 -1.404 -21.675 1.00 88.56 97 LEU A CA 1
ATOM 708 C C . LEU A 1 97 ? 14.264 -1.050 -22.505 1.00 88.56 97 LEU A C 1
ATOM 710 O O . LEU A 1 97 ? 13.746 -1.895 -23.225 1.00 88.56 97 LEU A O 1
ATOM 714 N N . GLY A 1 98 ? 13.798 0.200 -22.440 1.00 85.62 98 GLY A N 1
ATOM 715 C CA . GLY A 1 98 ? 12.672 0.663 -23.249 1.00 85.62 98 GLY A CA 1
ATOM 716 C C . GLY A 1 98 ? 12.978 0.670 -24.748 1.00 85.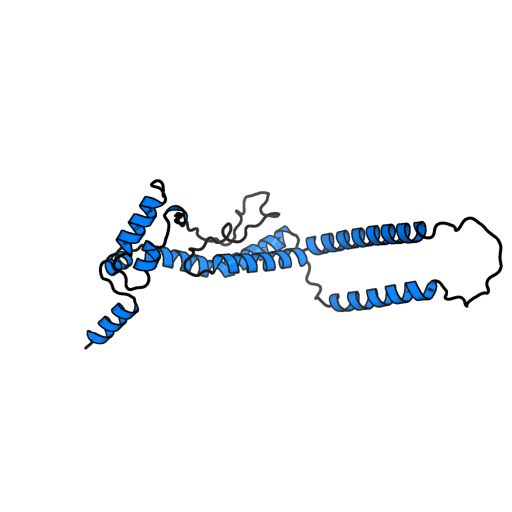62 98 GLY A C 1
ATOM 717 O O . GLY A 1 98 ? 12.109 0.328 -25.544 1.00 85.62 98 GLY A O 1
ATOM 718 N N . ASP A 1 99 ? 14.213 1.002 -25.136 1.00 82.75 99 ASP A N 1
ATOM 719 C CA . ASP A 1 99 ? 14.639 0.942 -26.540 1.00 82.75 99 ASP A CA 1
ATOM 720 C C . ASP A 1 99 ? 14.754 -0.514 -27.019 1.00 82.75 99 ASP A C 1
ATOM 722 O O . ASP A 1 99 ? 14.313 -0.833 -28.121 1.00 82.75 99 ASP A O 1
ATOM 726 N N . GLU A 1 100 ? 15.301 -1.402 -26.182 1.00 83.19 100 GLU A N 1
ATOM 727 C CA . GLU A 1 100 ? 15.396 -2.841 -26.467 1.00 83.19 100 GLU A CA 1
ATOM 728 C C . GLU A 1 100 ? 14.009 -3.477 -26.613 1.00 83.19 100 GLU A C 1
ATOM 730 O O . GLU A 1 100 ? 13.756 -4.192 -27.580 1.00 83.19 100 GLU A O 1
ATOM 735 N N . ALA A 1 101 ? 13.083 -3.161 -25.704 1.00 82.94 101 ALA A N 1
ATOM 736 C CA . ALA A 1 101 ? 11.704 -3.631 -25.768 1.00 82.94 101 ALA A CA 1
ATOM 737 C C . ALA A 1 101 ? 10.965 -3.080 -26.996 1.00 82.94 101 ALA A C 1
ATOM 739 O O . ALA A 1 101 ? 10.232 -3.816 -27.650 1.00 82.94 101 ALA A O 1
ATOM 740 N N . ALA A 1 102 ? 11.171 -1.807 -27.350 1.00 80.44 102 ALA A N 1
ATOM 741 C CA . ALA A 1 102 ? 10.578 -1.223 -28.551 1.00 80.44 102 ALA A CA 1
ATOM 742 C C . ALA A 1 102 ? 11.120 -1.869 -29.835 1.00 80.44 102 ALA A C 1
ATOM 744 O O . ALA A 1 102 ? 10.348 -2.129 -30.754 1.00 80.44 102 ALA A O 1
ATOM 745 N N . ALA A 1 103 ? 12.424 -2.155 -29.891 1.00 77.69 103 ALA A N 1
ATOM 746 C CA . ALA A 1 103 ? 13.034 -2.861 -31.014 1.00 77.69 103 ALA A CA 1
ATOM 747 C C . ALA A 1 103 ? 12.529 -4.309 -31.124 1.00 77.69 103 ALA A C 1
ATOM 749 O O . ALA A 1 103 ? 12.221 -4.761 -32.223 1.00 77.69 103 ALA A O 1
ATOM 750 N N . ALA A 1 104 ? 12.398 -5.015 -29.996 1.00 77.69 104 ALA A N 1
ATOM 751 C CA . ALA A 1 104 ? 11.856 -6.371 -29.959 1.00 77.69 104 ALA A CA 1
ATOM 752 C C . ALA A 1 104 ? 10.382 -6.413 -30.393 1.00 77.69 104 ALA A C 1
ATOM 754 O O . ALA A 1 104 ? 10.018 -7.235 -31.226 1.00 77.69 104 ALA A O 1
ATOM 755 N N . ASN A 1 105 ? 9.551 -5.496 -29.891 1.00 77.88 105 ASN A N 1
ATOM 756 C CA . ASN A 1 105 ? 8.146 -5.407 -30.292 1.00 77.88 105 ASN A CA 1
ATOM 757 C C . ASN A 1 105 ? 8.002 -5.072 -31.781 1.00 77.88 105 ASN A C 1
ATOM 759 O O . ASN A 1 105 ? 7.188 -5.685 -32.454 1.00 77.88 105 ASN A O 1
ATOM 763 N N . ALA A 1 106 ? 8.829 -4.167 -32.316 1.00 78.50 106 ALA A N 1
ATOM 764 C CA . ALA A 1 106 ? 8.822 -3.864 -33.746 1.00 78.50 106 ALA A CA 1
ATOM 765 C C . ALA A 1 106 ? 9.197 -5.084 -34.607 1.00 78.50 106 ALA A C 1
ATOM 767 O O . ALA A 1 106 ? 8.610 -5.279 -35.665 1.00 78.50 106 ALA A O 1
ATOM 768 N N . ALA A 1 107 ? 10.136 -5.918 -34.147 1.00 75.19 107 ALA A N 1
ATOM 769 C CA . ALA A 1 107 ? 10.493 -7.158 -34.836 1.00 75.19 107 ALA A CA 1
ATOM 770 C C . ALA A 1 107 ? 9.351 -8.192 -34.804 1.00 75.19 107 ALA A C 1
ATOM 772 O O . ALA A 1 107 ? 9.096 -8.846 -35.811 1.00 75.19 107 ALA A O 1
ATOM 773 N N . LEU A 1 108 ? 8.633 -8.303 -33.680 1.00 73.00 108 LEU A N 1
ATOM 774 C CA . LEU A 1 108 ? 7.445 -9.159 -33.574 1.00 73.00 108 LEU A CA 1
ATOM 775 C C . LEU A 1 108 ? 6.294 -8.650 -34.454 1.00 73.00 108 LEU A C 1
ATOM 777 O O . LEU A 1 108 ? 5.646 -9.448 -35.123 1.00 73.00 108 LEU A O 1
ATOM 781 N N . ASP A 1 109 ? 6.072 -7.333 -34.510 1.00 75.19 109 ASP A N 1
ATOM 782 C CA . ASP A 1 109 ? 5.070 -6.719 -35.390 1.00 75.19 109 ASP A CA 1
ATOM 783 C C . ASP A 1 109 ? 5.403 -6.956 -36.878 1.00 75.19 109 ASP A C 1
ATOM 785 O O . ASP A 1 109 ? 4.500 -7.135 -37.698 1.00 75.19 109 ASP A O 1
ATOM 789 N N . GLU A 1 110 ? 6.690 -6.950 -37.247 1.00 69.69 110 GLU A N 1
ATOM 790 C CA . GLU A 1 110 ? 7.152 -7.305 -38.596 1.00 69.69 110 GLU A CA 1
ATOM 791 C C . GLU A 1 110 ? 6.895 -8.787 -38.906 1.00 69.69 110 GLU A C 1
ATOM 793 O O . GLU A 1 110 ? 6.347 -9.093 -39.967 1.00 69.69 110 GLU A O 1
ATOM 798 N N . GLU A 1 111 ? 7.193 -9.689 -37.969 1.00 69.31 111 GLU A N 1
ATOM 799 C CA . GLU A 1 111 ? 6.949 -11.130 -38.112 1.00 69.31 111 GLU A CA 1
ATOM 800 C C . GLU A 1 111 ? 5.444 -11.456 -38.208 1.00 69.31 111 GLU A C 1
ATOM 802 O O . GLU A 1 111 ? 5.019 -12.218 -39.082 1.00 69.31 111 GLU A O 1
ATOM 807 N N . GLU A 1 112 ? 4.599 -10.819 -37.390 1.00 67.31 112 GLU A N 1
ATOM 808 C CA . GLU A 1 112 ? 3.139 -10.944 -37.481 1.00 67.31 112 GLU A CA 1
ATOM 809 C C . GLU A 1 112 ? 2.583 -10.341 -38.779 1.00 67.31 112 GLU A C 1
ATOM 811 O O . GLU A 1 112 ? 1.669 -10.910 -39.388 1.00 67.31 112 GLU A O 1
ATOM 816 N N . ALA A 1 113 ? 3.126 -9.212 -39.246 1.00 62.72 113 ALA A N 1
ATOM 817 C CA . ALA A 1 113 ? 2.718 -8.606 -40.511 1.00 62.72 113 ALA A CA 1
ATOM 818 C C . ALA A 1 113 ? 3.086 -9.488 -41.716 1.00 62.72 113 ALA A C 1
ATOM 820 O O . ALA A 1 113 ? 2.268 -9.628 -42.633 1.00 62.72 113 ALA A O 1
ATOM 821 N N . GLU A 1 114 ? 4.268 -10.109 -41.714 1.00 62.34 114 GLU A N 1
ATOM 822 C CA . GLU A 1 114 ? 4.682 -11.078 -42.736 1.00 62.34 114 GLU A CA 1
ATOM 823 C C . GLU A 1 114 ? 3.831 -12.353 -42.694 1.00 62.34 114 GLU A C 1
ATOM 825 O O . GLU A 1 114 ? 3.366 -12.814 -43.743 1.00 62.34 114 GLU A O 1
ATOM 830 N N . ALA A 1 115 ? 3.548 -12.888 -41.504 1.00 64.81 115 ALA A N 1
ATOM 831 C CA . ALA A 1 115 ? 2.674 -14.047 -41.333 1.00 64.81 115 ALA A CA 1
ATOM 832 C C . ALA A 1 115 ? 1.237 -13.759 -41.807 1.00 64.81 115 ALA A C 1
ATOM 834 O O . ALA A 1 115 ? 0.631 -14.572 -42.511 1.00 64.81 115 ALA A O 1
ATOM 835 N N . SER A 1 116 ? 0.707 -12.575 -41.490 1.00 62.19 116 SER A N 1
ATOM 836 C CA . SER A 1 116 ? -0.623 -12.125 -41.914 1.00 62.19 116 SER A CA 1
ATOM 837 C C . SER A 1 116 ? -0.697 -11.896 -43.431 1.00 62.19 116 SER A C 1
ATOM 839 O O . SER A 1 116 ? -1.663 -12.310 -44.079 1.00 62.19 116 SER A O 1
ATOM 841 N N . ALA A 1 117 ? 0.355 -11.332 -44.037 1.00 57.56 117 ALA A N 1
ATOM 842 C CA . ALA A 1 117 ? 0.471 -11.207 -45.490 1.00 57.56 117 ALA A CA 1
ATOM 843 C C . ALA A 1 117 ? 0.574 -12.576 -46.188 1.00 57.56 117 ALA A C 1
ATOM 845 O O . ALA A 1 117 ? -0.090 -12.794 -47.203 1.00 57.56 117 ALA A O 1
ATOM 846 N N . CYS A 1 118 ? 1.340 -13.523 -45.635 1.00 53.72 118 CYS A N 1
ATOM 847 C CA . CYS A 1 118 ? 1.417 -14.894 -46.150 1.00 53.72 118 CYS A CA 1
ATOM 848 C C . CYS A 1 118 ? 0.061 -15.609 -46.089 1.00 53.72 118 CYS A C 1
ATOM 850 O O . CYS A 1 118 ? -0.335 -16.242 -47.070 1.00 53.72 118 CYS A O 1
ATOM 852 N N . LEU A 1 119 ? -0.680 -15.475 -44.983 1.00 54.25 119 LEU A N 1
ATOM 853 C CA . LEU A 1 119 ? -2.021 -16.048 -44.841 1.00 54.25 119 LEU A CA 1
ATOM 854 C C . LEU A 1 119 ? -3.010 -15.424 -45.839 1.00 54.25 119 LEU A C 1
ATOM 856 O O . LEU A 1 119 ? -3.792 -16.143 -46.463 1.00 54.25 119 LEU A O 1
ATOM 860 N N . ALA A 1 120 ? -2.940 -14.105 -46.044 1.00 51.91 120 ALA A N 1
ATOM 861 C CA . ALA A 1 120 ? -3.747 -13.411 -47.044 1.00 51.91 120 ALA A CA 1
ATOM 862 C C . ALA A 1 120 ? -3.431 -13.886 -48.474 1.00 51.91 120 ALA A C 1
ATOM 864 O O . ALA A 1 120 ? -4.357 -14.137 -49.241 1.00 51.91 120 ALA A O 1
ATOM 865 N N . CYS A 1 121 ? -2.156 -14.078 -48.829 1.00 51.31 121 CYS A N 1
ATOM 866 C CA . CYS A 1 121 ? -1.756 -14.637 -50.125 1.00 51.31 121 CYS A CA 1
ATOM 867 C C . CYS A 1 121 ? -2.210 -16.097 -50.300 1.00 51.31 121 CYS A C 1
ATOM 869 O O . CYS A 1 121 ? -2.670 -16.466 -51.379 1.00 51.31 121 CYS A O 1
ATOM 871 N N . ALA A 1 122 ? -2.133 -16.919 -49.248 1.00 55.00 122 ALA A N 1
ATOM 872 C CA . ALA A 1 122 ? -2.572 -18.316 -49.277 1.00 55.00 122 ALA A CA 1
ATOM 873 C C . ALA A 1 122 ? -4.103 -18.464 -49.379 1.00 55.00 122 ALA A C 1
ATOM 875 O O . ALA A 1 122 ? -4.590 -19.409 -50.000 1.00 55.00 122 ALA A O 1
ATOM 876 N N . ALA A 1 123 ? -4.868 -17.517 -48.824 1.00 51.72 123 ALA A N 1
ATOM 877 C CA . ALA A 1 123 ? -6.323 -17.458 -48.976 1.00 51.72 123 ALA A CA 1
ATOM 878 C C . ALA A 1 123 ? -6.767 -17.090 -50.408 1.00 51.72 123 ALA A C 1
ATOM 880 O O . ALA A 1 123 ? -7.907 -17.363 -50.781 1.00 51.72 123 ALA A O 1
ATOM 881 N N . VAL A 1 124 ? -5.867 -16.539 -51.234 1.00 52.62 124 VAL A N 1
ATOM 882 C CA . VAL A 1 124 ? -6.062 -16.322 -52.682 1.00 52.62 124 VAL A CA 1
ATOM 883 C C . VAL A 1 124 ? -5.479 -17.504 -53.479 1.00 52.62 124 VAL A C 1
ATOM 885 O O . VAL A 1 124 ? -4.798 -17.340 -54.490 1.00 52.62 124 VAL A O 1
ATOM 888 N N . GLY A 1 125 ? -5.723 -18.729 -53.007 1.00 40.94 125 GLY A N 1
ATOM 889 C CA . GLY A 1 125 ? -5.399 -19.951 -53.746 1.00 40.94 125 GLY A CA 1
ATOM 890 C C . GLY A 1 125 ? -6.145 -20.028 -55.092 1.00 40.94 125 GLY A C 1
ATOM 891 O O . GLY A 1 125 ? -7.223 -19.446 -55.237 1.00 40.94 125 GLY A O 1
ATOM 892 N N . PRO A 1 126 ? -5.588 -20.725 -56.100 1.00 44.00 126 PRO A N 1
ATOM 893 C CA . PRO A 1 126 ? -6.068 -20.659 -57.475 1.00 44.00 126 PRO A CA 1
ATOM 894 C C . PRO A 1 126 ? -7.469 -21.261 -57.597 1.00 44.00 126 PRO A C 1
ATOM 896 O O . PRO A 1 126 ? -7.691 -22.420 -57.244 1.00 44.00 126 PRO A O 1
ATOM 899 N N . VAL A 1 127 ? -8.407 -20.495 -58.162 1.00 43.16 127 VAL A N 1
ATOM 900 C CA . VAL A 1 127 ? -9.673 -21.042 -58.662 1.00 43.16 127 VAL A CA 1
ATOM 901 C C . VAL A 1 127 ? -9.336 -21.986 -59.818 1.00 43.16 127 VAL A C 1
ATOM 903 O O . VAL A 1 127 ? -9.085 -21.570 -60.948 1.00 43.16 127 VAL A O 1
ATOM 906 N N . LEU A 1 128 ? -9.276 -23.279 -59.512 1.00 41.84 128 LEU A N 1
ATOM 907 C CA . LEU A 1 128 ? -9.213 -24.354 -60.490 1.00 41.84 128 LEU A CA 1
ATOM 908 C C . LEU A 1 128 ? -10.562 -24.452 -61.218 1.00 41.84 128 LEU A C 1
ATOM 910 O O . LEU A 1 128 ? -11.545 -24.908 -60.647 1.00 41.84 128 LEU A O 1
ATOM 914 N N . GLY A 1 129 ? -10.557 -24.073 -62.500 1.00 37.69 129 GLY A N 1
ATOM 915 C CA . GLY A 1 129 ? -11.451 -24.591 -63.540 1.00 37.69 129 GLY A CA 1
ATOM 916 C C . GLY A 1 129 ? -12.831 -23.935 -63.676 1.00 37.69 129 GLY A C 1
ATOM 917 O O . GLY A 1 129 ? -13.752 -24.207 -62.921 1.00 37.69 129 GLY A O 1
ATOM 918 N N . THR A 1 130 ? -13.046 -23.175 -64.747 1.00 36.91 130 THR A N 1
ATOM 919 C CA . THR A 1 130 ? -13.684 -23.634 -66.002 1.00 36.91 130 THR A CA 1
ATOM 920 C C . THR A 1 130 ? -14.080 -22.423 -66.853 1.00 36.91 130 THR A C 1
ATOM 922 O O . THR A 1 130 ? -14.338 -21.335 -66.352 1.00 36.91 130 THR A O 1
ATOM 925 N N . SER A 1 131 ? -14.017 -22.614 -68.167 1.00 45.47 131 SER A N 1
ATOM 926 C CA . SER A 1 131 ? -14.197 -21.622 -69.224 1.00 45.47 131 SER A CA 1
ATOM 927 C C . SER A 1 131 ? -15.446 -20.748 -69.074 1.00 45.47 131 SER A C 1
ATOM 929 O O . SER A 1 131 ? -16.543 -21.282 -68.975 1.00 45.47 131 SER A O 1
ATOM 931 N N . SER A 1 132 ? -15.285 -19.426 -69.168 1.00 37.81 132 SER A N 1
ATOM 932 C CA . SER A 1 132 ? -16.109 -18.514 -69.983 1.00 37.81 132 SER A CA 1
ATOM 933 C C . SER A 1 132 ? -15.731 -17.063 -69.674 1.00 37.81 132 SER A C 1
ATOM 935 O O . SER A 1 132 ? -15.532 -16.688 -68.522 1.00 37.81 132 SER A O 1
ATOM 937 N N . GLU A 1 133 ? -15.626 -16.264 -70.730 1.00 47.50 133 GLU A N 1
ATOM 938 C CA . GLU A 1 133 ? -15.273 -14.843 -70.761 1.00 47.50 133 GLU A CA 1
ATOM 939 C C . GLU A 1 133 ? -16.083 -13.965 -69.790 1.00 47.50 133 GLU A C 1
ATOM 941 O O . GLU A 1 133 ? -17.307 -14.065 -69.732 1.00 47.50 133 GLU A O 1
ATOM 946 N N . VAL A 1 134 ? -15.403 -13.039 -69.098 1.00 35.97 134 VAL A N 1
ATOM 947 C CA . VAL A 1 134 ? -15.993 -11.885 -68.389 1.00 35.97 134 VAL A CA 1
ATOM 948 C C . VAL A 1 134 ? -15.016 -10.694 -68.508 1.00 35.97 134 VAL A C 1
ATOM 950 O O . VAL A 1 134 ? -13.803 -10.916 -68.469 1.00 35.97 134 VAL A O 1
ATOM 953 N N . PRO A 1 135 ? -15.493 -9.446 -68.718 1.00 41.03 135 PRO A N 1
ATOM 954 C CA . PRO A 1 135 ? -14.688 -8.371 -69.292 1.00 41.03 135 PRO A CA 1
ATOM 955 C C . PRO A 1 135 ? -13.811 -7.641 -68.267 1.00 41.03 135 PRO A C 1
ATOM 957 O O . PRO A 1 135 ? -14.121 -7.562 -67.080 1.00 41.03 135 PRO A O 1
ATOM 960 N N . SER A 1 136 ? -12.724 -7.061 -68.772 1.00 39.84 136 SER A N 1
ATOM 961 C CA . SER A 1 136 ? -11.716 -6.296 -68.037 1.00 39.84 136 SER A CA 1
ATOM 962 C C . SER A 1 136 ? -12.280 -5.069 -67.305 1.00 39.84 136 SER A C 1
ATOM 964 O O . SER A 1 136 ? -12.852 -4.190 -67.955 1.00 39.84 136 SER A O 1
ATOM 966 N N . PRO A 1 137 ? -11.974 -4.889 -66.007 1.00 37.03 137 PRO A N 1
ATOM 967 C CA . PRO A 1 137 ? -11.903 -3.579 -65.388 1.00 37.03 137 PRO A CA 1
ATOM 968 C C . PRO A 1 137 ? -10.438 -3.192 -65.127 1.00 37.03 137 PRO A C 1
ATOM 970 O O . PRO A 1 137 ? -9.667 -3.920 -64.512 1.00 37.03 137 PRO A O 1
ATOM 973 N N . SER A 1 138 ? -10.085 -2.022 -65.657 1.00 38.94 138 SER A N 1
ATOM 974 C CA . SER A 1 138 ? -9.055 -1.073 -65.216 1.00 38.94 138 SER A CA 1
ATOM 975 C C . SER A 1 138 ? -8.094 -1.515 -64.093 1.00 38.94 138 SER A C 1
ATOM 977 O O . SER A 1 138 ? -8.470 -1.716 -62.940 1.00 38.94 138 SER A O 1
ATOM 979 N N . LEU A 1 139 ? -6.812 -1.549 -64.461 1.00 37.38 139 LEU A N 1
ATOM 980 C CA . LEU A 1 139 ? -5.630 -1.677 -63.612 1.00 37.38 139 LEU A CA 1
ATOM 981 C C . LEU A 1 139 ? -5.613 -0.645 -62.465 1.00 37.38 139 LEU A C 1
ATOM 983 O O . LEU A 1 139 ? -5.105 0.464 -62.625 1.00 37.38 139 LEU A O 1
ATOM 987 N N . ALA A 1 140 ? -6.064 -1.036 -61.275 1.00 36.81 140 ALA A N 1
ATOM 988 C CA . ALA A 1 140 ? -5.533 -0.473 -60.037 1.00 36.81 140 ALA A CA 1
ATOM 989 C C . ALA A 1 140 ? -4.213 -1.197 -59.736 1.00 36.81 140 ALA A C 1
ATOM 991 O O . ALA A 1 140 ? -4.198 -2.358 -59.327 1.00 36.81 140 ALA A O 1
ATOM 992 N N . THR A 1 141 ? -3.092 -0.541 -60.023 1.00 35.91 141 THR A N 1
ATOM 993 C CA . THR A 1 141 ? -1.754 -1.105 -59.828 1.00 35.91 141 THR A CA 1
ATOM 994 C C . THR A 1 141 ? -1.449 -1.338 -58.338 1.00 35.91 141 THR A C 1
ATOM 996 O O . THR A 1 141 ? -1.919 -0.585 -57.481 1.00 35.91 141 THR A O 1
ATOM 999 N N . PRO A 1 142 ? -0.607 -2.335 -57.988 1.00 40.34 142 PRO A N 1
ATOM 1000 C CA . PRO A 1 142 ? -0.267 -2.665 -56.595 1.00 40.34 142 PRO A CA 1
ATOM 1001 C C . PRO A 1 142 ? 0.463 -1.535 -55.849 1.00 40.34 142 PRO A C 1
ATOM 1003 O O . PRO A 1 142 ? 0.613 -1.580 -54.632 1.00 40.34 142 PRO A O 1
ATOM 1006 N N . SER A 1 143 ? 0.911 -0.502 -56.567 1.00 40.09 143 SER A N 1
ATOM 1007 C CA . SER A 1 143 ? 1.743 0.574 -56.030 1.00 40.09 143 SER A CA 1
ATOM 1008 C C . SER A 1 143 ? 0.984 1.547 -55.122 1.00 40.09 143 SER A C 1
ATOM 1010 O O . SER A 1 143 ? 1.592 2.176 -54.257 1.00 40.09 143 SER A O 1
ATOM 1012 N N . THR A 1 144 ? -0.336 1.677 -55.280 1.00 40.75 144 THR A N 1
ATOM 1013 C CA . THR A 1 144 ? -1.114 2.702 -54.562 1.00 40.75 144 THR A CA 1
ATOM 1014 C C . THR A 1 144 ? -1.536 2.249 -53.162 1.00 40.75 144 THR A C 1
ATOM 1016 O O . THR A 1 144 ? -1.663 3.076 -52.263 1.00 40.75 144 THR A O 1
ATOM 1019 N N . ARG A 1 145 ? -1.690 0.937 -52.927 1.00 41.53 145 ARG A N 1
ATOM 1020 C CA . ARG A 1 145 ? -2.052 0.389 -51.603 1.00 41.53 145 ARG A CA 1
ATOM 1021 C C . ARG A 1 145 ? -0.878 0.398 -50.622 1.00 41.53 145 ARG A C 1
ATOM 1023 O O . ARG A 1 145 ? -1.068 0.734 -49.455 1.00 41.53 145 ARG A O 1
ATOM 1030 N N . THR A 1 146 ? 0.334 0.126 -51.102 1.00 44.69 146 THR A N 1
ATOM 1031 C CA . THR A 1 146 ? 1.558 0.199 -50.289 1.00 44.69 146 THR A CA 1
ATOM 1032 C C . THR A 1 146 ? 1.881 1.641 -49.889 1.00 44.69 146 THR A C 1
ATOM 1034 O O . THR A 1 146 ? 2.305 1.886 -48.764 1.00 44.69 146 THR A O 1
ATOM 1037 N N . ALA A 1 147 ? 1.602 2.617 -50.762 1.00 43.12 147 ALA A N 1
ATOM 1038 C CA . ALA A 1 147 ? 1.879 4.030 -50.501 1.00 43.12 147 ALA A CA 1
ATOM 1039 C C . ALA A 1 147 ? 1.015 4.628 -49.373 1.00 43.12 147 ALA A C 1
ATOM 1041 O O . ALA A 1 147 ? 1.529 5.378 -48.544 1.00 43.12 147 ALA A O 1
ATOM 1042 N N . VAL A 1 148 ? -0.272 4.266 -49.288 1.00 46.19 148 VAL A N 1
ATOM 1043 C CA . VAL A 1 148 ? -1.175 4.772 -48.232 1.00 46.19 148 VAL A CA 1
ATOM 1044 C C . VAL A 1 148 ? -0.818 4.181 -46.862 1.00 46.19 148 VAL A C 1
ATOM 1046 O O . VAL A 1 148 ? -0.830 4.896 -45.861 1.00 46.19 148 VAL A O 1
ATOM 1049 N N . ALA A 1 149 ? -0.402 2.910 -46.813 1.00 44.19 149 ALA A N 1
ATOM 1050 C CA . ALA A 1 149 ? 0.100 2.288 -45.585 1.00 44.19 149 ALA A CA 1
ATOM 1051 C C . ALA A 1 149 ? 1.438 2.901 -45.123 1.00 44.19 149 ALA A C 1
ATOM 1053 O O . ALA A 1 149 ? 1.650 3.100 -43.926 1.00 44.19 149 ALA A O 1
ATOM 1054 N N . HIS A 1 150 ? 2.324 3.258 -46.060 1.00 43.34 150 HIS A N 1
ATOM 1055 C CA . HIS A 1 150 ? 3.609 3.886 -45.741 1.00 43.34 150 HIS A CA 1
ATOM 1056 C C . HIS A 1 150 ? 3.461 5.340 -45.262 1.00 43.34 150 HIS A C 1
ATOM 1058 O O . HIS A 1 150 ? 4.156 5.753 -44.331 1.00 43.34 150 HIS A O 1
ATOM 1064 N N . ALA A 1 151 ? 2.538 6.103 -45.858 1.00 46.06 151 ALA A N 1
ATOM 1065 C CA . ALA A 1 151 ? 2.262 7.487 -45.473 1.00 46.06 151 ALA A CA 1
ATOM 1066 C C . ALA A 1 151 ? 1.662 7.575 -44.058 1.00 46.06 151 ALA A C 1
ATOM 1068 O O . ALA A 1 151 ? 2.158 8.351 -43.238 1.00 46.06 151 ALA A O 1
ATOM 1069 N N . ALA A 1 152 ? 0.703 6.701 -43.724 1.00 42.81 152 ALA A N 1
ATOM 1070 C CA . ALA A 1 152 ? 0.114 6.624 -42.383 1.00 42.81 152 ALA A CA 1
ATOM 1071 C C . ALA A 1 152 ? 1.139 6.236 -41.292 1.00 42.81 152 ALA A C 1
ATOM 1073 O O . ALA A 1 152 ? 1.077 6.745 -40.174 1.00 42.81 152 ALA A O 1
ATOM 1074 N N . ARG A 1 153 ? 2.138 5.398 -41.615 1.00 46.59 153 ARG A N 1
ATOM 1075 C CA . ARG A 1 153 ? 3.249 5.054 -40.699 1.00 46.59 153 ARG A CA 1
ATOM 1076 C C . ARG A 1 153 ? 4.256 6.202 -40.518 1.00 46.59 153 ARG A C 1
ATOM 1078 O O . ARG A 1 153 ? 4.884 6.319 -39.464 1.00 46.59 153 ARG A O 1
ATOM 1085 N N . SER A 1 154 ? 4.409 7.075 -41.515 1.00 42.78 154 SER A N 1
ATOM 1086 C CA . SER A 1 154 ? 5.346 8.207 -41.442 1.00 42.78 154 SER A CA 1
ATOM 1087 C C . SER A 1 154 ? 4.846 9.346 -40.538 1.00 42.78 154 SER A C 1
ATOM 1089 O O . SER A 1 154 ? 5.638 9.974 -39.834 1.00 42.78 154 SER A O 1
ATOM 1091 N N . GLU A 1 155 ? 3.532 9.571 -40.457 1.00 43.53 155 GLU A N 1
ATOM 1092 C CA . GLU A 1 155 ? 2.980 10.659 -39.638 1.00 43.53 155 GLU A CA 1
ATOM 1093 C C . GLU A 1 155 ? 2.942 10.331 -38.135 1.00 43.53 155 GLU A C 1
ATOM 1095 O O . GLU A 1 155 ? 3.216 11.207 -37.312 1.00 43.53 155 GLU A O 1
ATOM 1100 N N . LEU A 1 156 ? 2.745 9.060 -37.756 1.00 40.97 156 LEU A N 1
ATOM 1101 C CA . LEU A 1 156 ? 2.836 8.621 -36.352 1.00 40.97 156 LEU A CA 1
ATOM 1102 C C . LEU A 1 156 ? 4.273 8.647 -35.799 1.00 40.97 156 LEU A C 1
ATOM 1104 O O . LEU A 1 156 ? 4.480 8.923 -34.618 1.00 40.97 156 LEU A O 1
ATOM 1108 N N . THR A 1 157 ? 5.284 8.426 -36.642 1.00 44.78 157 THR A N 1
ATOM 1109 C CA . THR A 1 157 ? 6.692 8.346 -36.205 1.00 44.78 157 THR A CA 1
ATOM 1110 C C . THR A 1 157 ? 7.373 9.710 -36.063 1.00 44.78 157 THR A C 1
ATOM 1112 O O . THR A 1 157 ? 8.394 9.832 -35.378 1.00 44.78 157 THR A O 1
ATOM 1115 N N . THR A 1 158 ? 6.812 10.762 -36.664 1.00 43.88 158 THR A N 1
ATOM 1116 C CA . THR A 1 158 ? 7.445 12.091 -36.693 1.00 43.88 158 THR A CA 1
ATOM 1117 C C . THR A 1 158 ? 7.114 12.929 -35.446 1.00 43.88 158 THR A C 1
ATOM 1119 O O . THR A 1 158 ? 7.944 13.727 -35.000 1.00 43.88 158 THR A O 1
ATOM 1122 N N . GLY A 1 159 ? 5.960 12.691 -34.806 1.00 38.06 159 GLY A N 1
ATOM 1123 C CA . GLY A 1 159 ? 5.535 13.384 -33.578 1.00 38.06 159 GLY A CA 1
ATOM 1124 C C . GLY A 1 159 ? 6.276 12.957 -32.301 1.00 38.06 159 GLY A C 1
ATOM 1125 O O . GLY A 1 159 ? 6.461 13.770 -31.397 1.00 38.06 159 GLY A O 1
ATOM 1126 N N . GLN A 1 160 ? 6.774 11.716 -32.235 1.00 47.44 160 GLN A N 1
ATOM 1127 C CA . GLN A 1 160 ? 7.470 11.173 -31.054 1.00 47.44 160 GLN A CA 1
ATOM 1128 C C . GLN A 1 160 ? 8.976 11.491 -31.003 1.00 47.44 160 GLN A C 1
ATOM 1130 O O . GLN A 1 160 ? 9.593 11.424 -29.940 1.00 47.44 160 GLN A O 1
ATOM 1135 N N . ARG A 1 161 ? 9.593 11.908 -32.118 1.00 42.50 161 ARG A N 1
ATOM 1136 C CA . ARG A 1 161 ? 11.051 12.151 -32.211 1.00 42.50 161 ARG A CA 1
ATOM 1137 C C . ARG A 1 161 ? 11.539 13.451 -31.558 1.00 42.50 161 ARG A C 1
ATOM 1139 O O . ARG A 1 161 ? 12.737 13.728 -31.575 1.00 42.50 161 ARG A O 1
ATOM 1146 N N . ARG A 1 162 ? 10.646 14.257 -30.970 1.00 40.88 162 ARG A N 1
ATOM 1147 C CA . ARG A 1 162 ? 10.994 15.527 -30.299 1.00 40.88 162 ARG A CA 1
ATOM 1148 C C . ARG A 1 162 ? 11.191 15.418 -28.783 1.00 40.88 162 ARG A C 1
ATOM 1150 O O . ARG A 1 162 ? 11.340 16.445 -28.122 1.00 40.88 162 ARG A O 1
ATOM 1157 N N . HIS A 1 163 ? 11.284 14.214 -28.219 1.00 43.50 163 HIS A N 1
ATOM 1158 C CA . HIS A 1 163 ? 11.836 14.062 -26.873 1.00 43.50 163 HIS A CA 1
ATOM 1159 C C . HIS A 1 163 ? 13.362 14.207 -26.930 1.00 43.50 163 HIS A C 1
ATOM 1161 O O . HIS A 1 163 ? 14.071 13.361 -27.467 1.00 43.50 163 HIS A O 1
ATOM 1167 N N . ARG A 1 164 ? 13.846 15.353 -26.428 1.00 46.97 164 ARG A N 1
ATOM 1168 C CA . ARG A 1 164 ? 15.257 15.706 -26.190 1.00 46.97 164 ARG A CA 1
ATOM 1169 C C . ARG A 1 164 ? 16.137 14.465 -26.001 1.00 46.97 164 ARG A C 1
ATOM 1171 O O . ARG A 1 164 ? 15.864 13.682 -25.098 1.00 46.97 164 ARG A O 1
ATOM 1178 N N . ARG A 1 165 ? 17.233 14.365 -26.770 1.00 49.41 165 ARG A N 1
ATOM 1179 C CA . ARG A 1 165 ? 18.356 13.426 -26.564 1.00 49.41 165 ARG A CA 1
ATOM 1180 C C . ARG A 1 165 ? 18.974 13.608 -25.164 1.00 49.41 165 ARG A C 1
ATOM 1182 O O . ARG A 1 165 ? 20.070 14.142 -25.022 1.00 49.41 165 ARG A O 1
ATOM 1189 N N . ARG A 1 166 ? 18.275 13.206 -24.105 1.00 59.66 166 ARG A N 1
ATOM 1190 C CA . ARG A 1 166 ? 18.897 12.880 -22.825 1.00 59.66 166 ARG A CA 1
ATOM 1191 C C . ARG A 1 166 ? 19.549 11.519 -23.011 1.00 59.66 166 ARG A C 1
ATOM 1193 O O . ARG A 1 166 ? 18.954 10.611 -23.584 1.00 59.66 166 ARG A O 1
ATOM 1200 N N . ARG A 1 167 ? 20.801 11.402 -22.579 1.00 71.06 167 ARG A N 1
ATOM 1201 C CA . ARG A 1 167 ? 21.519 10.129 -22.560 1.00 71.06 167 ARG A CA 1
ATOM 1202 C C . ARG A 1 167 ? 20.715 9.177 -21.668 1.00 71.06 167 ARG A C 1
ATOM 1204 O O . ARG A 1 167 ? 20.607 9.434 -20.472 1.00 71.06 167 ARG A O 1
ATOM 1211 N N . ARG A 1 168 ? 20.093 8.156 -22.262 1.00 83.00 168 ARG A N 1
ATOM 1212 C CA . ARG A 1 168 ? 19.286 7.177 -21.525 1.00 83.00 168 ARG A CA 1
ATOM 1213 C C . ARG A 1 168 ? 20.166 6.396 -20.551 1.00 83.00 168 ARG A C 1
ATOM 1215 O O . ARG A 1 168 ? 21.309 6.057 -20.876 1.00 83.00 168 ARG A O 1
ATOM 1222 N N . LEU A 1 169 ? 19.629 6.149 -19.361 1.00 87.19 169 LEU A N 1
ATOM 1223 C CA . LEU A 1 169 ? 20.299 5.412 -18.293 1.00 87.19 169 LEU A CA 1
ATOM 1224 C C . LEU A 1 169 ? 20.283 3.907 -18.590 1.00 87.19 169 LEU A C 1
ATOM 1226 O O . LEU A 1 169 ? 19.371 3.409 -19.256 1.00 87.19 169 LEU A O 1
ATOM 1230 N N . ASP A 1 170 ? 21.291 3.179 -18.109 1.00 90.69 170 ASP A N 1
ATOM 1231 C CA . ASP A 1 170 ? 21.183 1.723 -17.980 1.00 90.69 170 ASP A CA 1
ATOM 1232 C C . ASP A 1 170 ? 20.115 1.353 -16.934 1.00 90.69 170 ASP A C 1
ATOM 1234 O O . ASP A 1 170 ? 19.699 2.198 -16.138 1.00 90.69 170 ASP A O 1
ATOM 1238 N N . LEU A 1 171 ? 19.663 0.096 -16.951 1.00 89.62 171 LEU A N 1
ATOM 1239 C CA . LEU A 1 171 ? 18.584 -0.378 -16.083 1.00 89.62 171 LEU A CA 1
ATOM 1240 C C . LEU A 1 171 ? 18.887 -0.149 -14.595 1.00 89.62 171 LEU A C 1
ATOM 1242 O O . LEU A 1 171 ? 18.037 0.374 -13.881 1.00 89.62 171 LEU A O 1
ATOM 1246 N N . GLY A 1 172 ? 20.103 -0.461 -14.142 1.00 89.81 172 GLY A N 1
ATOM 1247 C CA . GLY A 1 172 ? 20.485 -0.295 -12.739 1.00 89.81 172 GLY A CA 1
ATOM 1248 C C . GLY A 1 172 ? 20.452 1.166 -12.300 1.00 89.81 172 GLY A C 1
ATOM 1249 O O . GLY A 1 172 ? 19.876 1.493 -11.263 1.00 89.81 172 GLY A O 1
ATOM 1250 N N . SER A 1 173 ? 20.993 2.065 -13.123 1.00 90.12 173 SER A N 1
ATOM 1251 C CA . SER A 1 173 ? 20.922 3.509 -12.873 1.00 90.12 173 SER A CA 1
ATOM 1252 C C . SER A 1 173 ? 19.486 4.052 -12.908 1.00 90.12 173 SER A C 1
ATOM 1254 O O . SER A 1 173 ? 19.153 4.960 -12.144 1.00 90.12 173 SER A O 1
ATOM 1256 N N . ALA A 1 174 ? 18.625 3.513 -13.777 1.00 91.56 174 ALA A N 1
ATOM 1257 C CA . ALA A 1 174 ? 17.217 3.903 -13.850 1.00 91.56 174 ALA A CA 1
ATOM 1258 C C . ALA A 1 174 ? 16.440 3.466 -12.597 1.00 91.56 174 ALA A C 1
ATOM 1260 O O . ALA A 1 174 ? 15.697 4.272 -12.031 1.00 91.56 174 ALA A O 1
ATOM 1261 N N . LEU A 1 175 ? 16.654 2.230 -12.132 1.00 91.50 175 LEU A N 1
ATOM 1262 C CA . LEU A 1 175 ? 16.062 1.714 -10.896 1.00 91.50 175 LEU A CA 1
ATOM 1263 C C . LEU A 1 175 ? 16.561 2.481 -9.665 1.00 91.50 175 LEU A C 1
ATOM 1265 O O . LEU A 1 175 ? 15.753 2.842 -8.814 1.00 91.50 175 LEU A O 1
ATOM 1269 N N . ASP A 1 176 ? 17.855 2.813 -9.600 1.00 89.44 176 ASP A N 1
ATOM 1270 C CA . ASP A 1 176 ? 18.406 3.667 -8.540 1.00 89.44 176 ASP A CA 1
ATOM 1271 C C . ASP A 1 176 ? 17.706 5.035 -8.490 1.00 89.44 176 ASP A C 1
ATOM 1273 O O . ASP A 1 176 ? 17.199 5.455 -7.447 1.00 89.44 176 ASP A O 1
ATOM 1277 N N . SER A 1 177 ? 17.632 5.721 -9.635 1.00 89.94 177 SER A N 1
ATOM 1278 C CA . SER A 1 177 ? 16.965 7.023 -9.719 1.00 89.94 177 SER A CA 1
ATOM 1279 C C . SER A 1 177 ? 15.506 6.929 -9.272 1.00 89.94 177 SER A C 1
ATOM 1281 O O . SER A 1 177 ? 15.048 7.761 -8.486 1.00 89.94 177 SER A O 1
ATOM 1283 N N . PHE A 1 178 ? 14.792 5.894 -9.724 1.00 92.94 178 PHE A N 1
ATOM 1284 C CA . PHE A 1 178 ? 13.421 5.629 -9.302 1.00 92.94 178 PHE A CA 1
ATOM 1285 C C . PHE A 1 178 ? 13.318 5.447 -7.783 1.00 92.94 178 PHE A C 1
ATOM 1287 O O . PHE A 1 178 ? 12.476 6.098 -7.164 1.00 92.94 178 PHE A O 1
ATOM 1294 N N . GLU A 1 179 ? 14.167 4.612 -7.176 1.00 91.62 179 GLU A N 1
ATOM 1295 C CA . GLU A 1 179 ? 14.115 4.334 -5.739 1.00 91.62 179 GLU A CA 1
ATOM 1296 C C . GLU A 1 179 ? 14.364 5.579 -4.898 1.00 91.62 179 GLU A C 1
ATOM 1298 O O . GLU A 1 179 ? 13.619 5.819 -3.951 1.00 91.62 179 GLU A O 1
ATOM 1303 N N . ARG A 1 180 ? 15.361 6.401 -5.243 1.00 89.38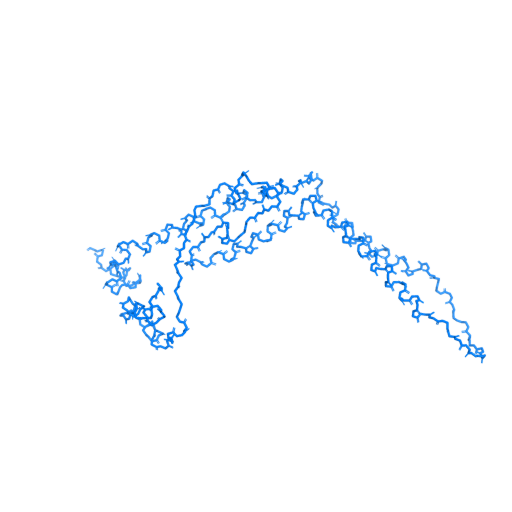 180 ARG A N 1
ATOM 1304 C CA . ARG A 1 180 ? 15.645 7.634 -4.488 1.00 89.38 180 ARG A CA 1
ATOM 1305 C C . ARG A 1 180 ? 14.487 8.615 -4.556 1.00 89.38 180 ARG A C 1
ATOM 1307 O O . ARG A 1 180 ? 14.092 9.191 -3.541 1.00 89.38 180 ARG A O 1
ATOM 1314 N N . GLU A 1 181 ? 13.925 8.807 -5.747 1.00 91.69 181 GLU A N 1
ATOM 1315 C CA . GLU A 1 181 ? 12.774 9.686 -5.921 1.00 91.69 181 GLU A CA 1
ATOM 1316 C C . GLU A 1 181 ? 11.537 9.137 -5.203 1.00 91.69 181 GLU A C 1
ATOM 1318 O O . GLU A 1 181 ? 10.809 9.891 -4.555 1.00 91.69 181 GLU A O 1
ATOM 1323 N N . ALA A 1 182 ? 11.292 7.830 -5.294 1.00 91.56 182 ALA A N 1
ATOM 1324 C CA . ALA A 1 182 ? 10.182 7.173 -4.620 1.00 91.56 182 ALA A CA 1
ATOM 1325 C C . ALA A 1 182 ? 10.326 7.252 -3.096 1.00 91.56 182 ALA A C 1
ATOM 1327 O O . ALA A 1 182 ? 9.385 7.686 -2.430 1.00 91.56 182 ALA A O 1
ATOM 1328 N N . ALA A 1 183 ? 11.505 6.945 -2.551 1.00 90.81 183 ALA A N 1
ATOM 1329 C CA . ALA A 1 183 ? 11.813 7.058 -1.129 1.00 90.81 183 ALA A CA 1
ATOM 1330 C C . ALA A 1 183 ? 11.580 8.489 -0.624 1.00 90.81 183 ALA A C 1
ATOM 1332 O O . ALA A 1 183 ? 10.876 8.687 0.369 1.00 90.81 183 ALA A O 1
ATOM 1333 N N . ALA A 1 184 ? 12.061 9.500 -1.355 1.00 90.44 184 ALA A N 1
ATOM 1334 C CA . ALA A 1 184 ? 11.844 10.904 -1.008 1.00 90.44 184 ALA A CA 1
ATOM 1335 C C . ALA A 1 184 ? 10.352 11.294 -0.987 1.00 90.44 184 ALA A C 1
ATOM 1337 O O . ALA A 1 184 ? 9.919 12.039 -0.105 1.00 90.44 184 ALA A O 1
ATOM 1338 N N . ARG A 1 185 ? 9.540 10.769 -1.918 1.00 90.62 185 ARG A N 1
ATOM 1339 C CA . ARG A 1 185 ? 8.087 11.033 -1.966 1.00 90.62 185 ARG A CA 1
ATOM 1340 C C . ARG A 1 185 ? 7.318 10.413 -0.798 1.00 90.62 185 ARG A C 1
ATOM 1342 O O . ARG A 1 185 ? 6.291 10.969 -0.395 1.00 90.62 185 ARG A O 1
ATOM 1349 N N . VAL A 1 186 ? 7.757 9.258 -0.297 1.00 91.12 186 VAL A N 1
ATOM 1350 C CA . VAL A 1 186 ? 7.000 8.467 0.692 1.00 91.12 186 VAL A CA 1
ATOM 1351 C C . VAL A 1 186 ? 7.521 8.602 2.120 1.00 91.12 186 VAL A C 1
ATOM 1353 O O . VAL A 1 186 ? 6.744 8.399 3.050 1.00 91.12 186 VAL A O 1
ATOM 1356 N N . ALA A 1 187 ? 8.780 9.003 2.324 1.00 89.62 187 ALA A N 1
ATOM 1357 C CA . ALA A 1 187 ? 9.417 9.048 3.643 1.00 89.62 187 ALA A CA 1
ATOM 1358 C C . ALA A 1 187 ? 8.612 9.848 4.681 1.00 89.62 187 ALA A C 1
ATOM 1360 O O . ALA A 1 187 ? 8.347 9.356 5.779 1.00 89.62 187 ALA A O 1
ATOM 1361 N N . SER A 1 188 ? 8.149 11.052 4.327 1.00 88.62 188 SER A N 1
ATOM 1362 C CA . SER A 1 188 ? 7.341 11.886 5.229 1.00 88.62 188 SER A CA 1
ATOM 1363 C C . SER A 1 188 ? 5.974 11.267 5.542 1.00 88.62 188 SER A C 1
ATOM 1365 O O . SER A 1 188 ? 5.485 11.379 6.668 1.00 88.62 188 SER A O 1
ATOM 1367 N N . LYS A 1 189 ? 5.370 10.564 4.576 1.00 90.06 189 LYS A N 1
ATOM 1368 C CA . LYS A 1 189 ? 4.072 9.889 4.729 1.00 90.06 189 LYS A CA 1
ATOM 1369 C C . LYS A 1 189 ? 4.187 8.686 5.657 1.00 90.06 189 LYS A C 1
ATOM 1371 O O . LYS A 1 189 ? 3.383 8.567 6.580 1.00 90.06 189 LYS A O 1
ATOM 1376 N N . VAL A 1 190 ? 5.212 7.856 5.464 1.00 88.94 190 VAL A N 1
ATOM 1377 C CA . VAL A 1 190 ? 5.507 6.707 6.334 1.00 88.94 190 VAL A CA 1
ATOM 1378 C C . VAL A 1 190 ? 5.839 7.176 7.746 1.00 88.94 190 VAL A C 1
ATOM 1380 O O . VAL A 1 190 ? 5.283 6.658 8.713 1.00 88.94 190 VAL A O 1
ATOM 1383 N N . HIS A 1 191 ? 6.663 8.217 7.884 1.00 88.31 191 HIS A N 1
ATOM 1384 C CA . HIS A 1 191 ? 6.973 8.789 9.192 1.00 88.31 191 HIS A CA 1
ATOM 1385 C C . HIS A 1 191 ? 5.712 9.296 9.911 1.00 88.31 191 HIS A C 1
ATOM 1387 O O . HIS A 1 191 ? 5.459 8.932 11.059 1.00 88.31 191 HIS A O 1
ATOM 1393 N N . ALA A 1 192 ? 4.868 10.069 9.223 1.00 86.56 192 ALA A N 1
ATOM 1394 C CA . ALA A 1 192 ? 3.612 10.558 9.787 1.00 86.56 192 ALA A CA 1
ATOM 1395 C C . ALA A 1 192 ? 2.623 9.422 10.108 1.00 86.56 192 ALA A C 1
ATOM 1397 O O . ALA A 1 192 ? 1.865 9.515 11.072 1.00 86.56 192 ALA A O 1
ATOM 1398 N N . SER A 1 193 ? 2.609 8.363 9.298 1.00 87.12 193 SER A N 1
ATOM 1399 C CA . SER A 1 193 ? 1.789 7.167 9.503 1.00 87.12 193 SER A CA 1
ATOM 1400 C C . SER A 1 193 ? 2.191 6.423 10.781 1.00 87.12 193 SER A C 1
ATOM 1402 O O . SER A 1 193 ? 1.323 6.111 11.602 1.00 87.12 193 SER A O 1
ATOM 1404 N N . ARG A 1 194 ? 3.499 6.240 10.996 1.00 86.25 194 ARG A N 1
ATOM 1405 C CA . ARG A 1 194 ? 4.075 5.672 12.220 1.00 86.25 194 ARG A CA 1
ATOM 1406 C C . ARG A 1 194 ? 3.771 6.514 13.455 1.00 86.25 194 ARG A C 1
ATOM 1408 O O . ARG A 1 194 ? 3.299 5.978 14.454 1.00 86.25 194 ARG A O 1
ATOM 1415 N N . LEU A 1 195 ? 4.003 7.827 13.392 1.00 86.50 195 LEU A N 1
ATOM 1416 C CA . LEU A 1 195 ? 3.664 8.725 14.501 1.00 86.50 195 LEU A CA 1
ATOM 1417 C C . LEU A 1 195 ? 2.168 8.657 14.829 1.00 86.50 195 LEU A C 1
ATOM 1419 O O . LEU A 1 195 ? 1.799 8.601 15.997 1.00 86.50 195 LEU A O 1
ATOM 1423 N N . GLY A 1 196 ? 1.312 8.596 13.805 1.00 83.81 196 GLY A N 1
ATOM 1424 C CA . GLY A 1 196 ? -0.127 8.410 13.974 1.00 83.81 196 GLY A CA 1
ATOM 1425 C C . GLY A 1 196 ? -0.479 7.122 14.721 1.00 83.81 196 GLY A C 1
ATOM 1426 O O . GLY A 1 196 ? -1.266 7.176 15.662 1.00 83.81 196 GLY A O 1
ATOM 1427 N N . ALA A 1 197 ? 0.129 5.987 14.360 1.00 83.44 197 ALA A N 1
ATOM 1428 C CA . ALA A 1 197 ? -0.052 4.731 15.095 1.00 83.44 197 ALA A CA 1
ATOM 1429 C C . ALA A 1 197 ? 0.420 4.840 16.549 1.00 83.44 197 ALA A C 1
ATOM 1431 O O . ALA A 1 197 ? -0.333 4.504 17.460 1.00 83.44 197 ALA A O 1
ATOM 1432 N N . ALA A 1 198 ? 1.628 5.357 16.782 1.00 83.50 198 ALA A N 1
ATOM 1433 C CA . ALA A 1 198 ? 2.164 5.512 18.134 1.00 83.50 198 ALA A CA 1
ATOM 1434 C C . ALA A 1 198 ? 1.260 6.392 19.017 1.00 83.50 198 ALA A C 1
ATOM 1436 O O . ALA A 1 198 ? 1.036 6.075 20.184 1.00 83.50 198 ALA A O 1
ATOM 1437 N N . LEU A 1 199 ? 0.696 7.464 18.453 1.00 82.88 199 LEU A N 1
ATOM 1438 C CA . LEU A 1 199 ? -0.247 8.338 19.151 1.00 82.88 199 LEU A CA 1
ATOM 1439 C C . LEU A 1 199 ? -1.578 7.639 19.449 1.00 82.88 199 LEU A C 1
ATOM 1441 O O . LEU A 1 199 ? -2.059 7.731 20.576 1.00 82.88 199 LEU A O 1
ATOM 1445 N N . LEU A 1 200 ? -2.161 6.927 18.479 1.00 78.00 200 LEU A N 1
ATOM 1446 C CA . LEU A 1 200 ? -3.430 6.202 18.657 1.00 78.00 200 LEU A CA 1
ATOM 1447 C C . LEU A 1 200 ? -3.334 5.079 19.696 1.00 78.00 200 LEU A C 1
ATOM 1449 O O . LEU A 1 200 ? -4.324 4.771 20.352 1.00 78.00 200 LEU A O 1
ATOM 1453 N N . HIS A 1 201 ? -2.150 4.496 19.866 1.00 76.50 201 HIS A N 1
ATOM 1454 C CA . HIS A 1 201 ? -1.887 3.460 20.864 1.00 76.50 201 HIS A CA 1
ATOM 1455 C C . HIS A 1 201 ? -1.260 4.010 22.154 1.00 76.50 201 HIS A C 1
ATOM 1457 O O . HIS A 1 201 ? -0.846 3.236 23.016 1.00 76.50 201 HIS A O 1
ATOM 1463 N N . SER A 1 202 ? -1.180 5.335 22.305 1.00 79.38 202 SER A N 1
ATOM 1464 C CA . SER A 1 202 ? -0.662 5.950 23.526 1.00 79.38 202 SER A CA 1
ATOM 1465 C C . SER A 1 202 ? -1.656 5.807 24.689 1.00 79.38 202 SER A C 1
ATOM 1467 O O . SER A 1 202 ? -2.871 5.836 24.467 1.00 79.38 202 SER A O 1
ATOM 1469 N N . PRO A 1 203 ? -1.175 5.737 25.946 1.00 74.19 203 PRO A N 1
ATOM 1470 C CA . PRO A 1 203 ? -2.047 5.699 27.120 1.00 74.19 203 PRO A CA 1
ATOM 1471 C C . PRO A 1 203 ? -3.035 6.868 27.173 1.00 74.19 203 PRO A C 1
ATOM 1473 O O . PRO A 1 203 ? -4.175 6.682 27.569 1.00 74.19 203 PRO A O 1
ATOM 1476 N N . ALA A 1 204 ? -2.632 8.057 26.714 1.00 71.69 204 ALA A N 1
ATOM 1477 C CA . ALA A 1 204 ? -3.502 9.230 26.667 1.00 71.69 204 ALA A CA 1
ATOM 1478 C C . ALA A 1 204 ? -4.668 9.059 25.677 1.00 71.69 204 ALA A C 1
ATOM 1480 O O . ALA A 1 204 ? -5.799 9.417 25.995 1.00 71.69 204 ALA A O 1
ATOM 1481 N N . ALA A 1 205 ? -4.418 8.488 24.494 1.00 67.25 205 ALA A N 1
ATOM 1482 C CA . ALA A 1 205 ? -5.472 8.228 23.513 1.00 67.25 205 ALA A CA 1
ATOM 1483 C C . ALA A 1 205 ? -6.454 7.145 23.987 1.00 67.25 205 ALA A C 1
ATOM 1485 O O . ALA A 1 205 ? -7.644 7.230 23.690 1.00 67.25 205 ALA A O 1
ATOM 1486 N N . LEU A 1 206 ? -5.964 6.156 24.739 1.00 65.56 206 LEU A N 1
ATOM 1487 C CA . LEU A 1 206 ? -6.784 5.079 25.294 1.00 65.56 206 LEU A CA 1
ATOM 1488 C C . LEU A 1 206 ? -7.561 5.514 26.547 1.00 65.56 206 LEU A C 1
ATOM 1490 O O . LEU A 1 206 ? -8.722 5.152 26.679 1.00 65.56 206 LEU A O 1
ATOM 1494 N N . ALA A 1 207 ? -6.974 6.341 27.416 1.00 58.50 207 ALA A N 1
ATOM 1495 C CA . ALA A 1 207 ? -7.636 6.855 28.618 1.00 58.50 207 ALA A CA 1
ATOM 1496 C C . ALA A 1 207 ? -8.789 7.816 28.288 1.00 58.50 207 ALA A C 1
ATOM 1498 O O . ALA A 1 207 ? -9.822 7.794 28.948 1.00 58.50 207 ALA A O 1
ATOM 1499 N N . VAL A 1 208 ? -8.658 8.627 27.230 1.00 52.56 208 VAL A N 1
ATOM 1500 C CA . VAL A 1 208 ? -9.760 9.484 26.755 1.00 52.56 208 VAL A CA 1
ATOM 1501 C C . VAL A 1 208 ? -10.921 8.658 26.192 1.00 52.56 208 VAL A C 1
ATOM 1503 O O . VAL A 1 208 ? -12.041 9.147 26.197 1.00 52.56 208 VAL A O 1
ATOM 1506 N N . ALA A 1 209 ? -10.689 7.420 25.743 1.00 50.94 209 ALA A N 1
ATOM 1507 C CA . ALA A 1 209 ? -11.752 6.540 25.258 1.00 50.94 209 ALA A CA 1
ATOM 1508 C C . ALA A 1 209 ? -12.602 5.919 26.386 1.00 50.94 209 ALA A C 1
ATOM 1510 O O . ALA A 1 209 ? -13.696 5.435 26.101 1.00 50.94 209 ALA A O 1
ATOM 1511 N N . GLU A 1 210 ? -12.137 5.943 27.643 1.00 47.88 210 GLU A N 1
ATOM 1512 C CA . GLU A 1 210 ? -12.949 5.521 28.798 1.00 47.88 210 GLU A CA 1
ATOM 1513 C C . GLU A 1 210 ? -14.036 6.547 29.156 1.00 47.88 210 GLU A C 1
ATOM 1515 O O . GLU A 1 210 ? -15.052 6.191 29.752 1.00 47.88 210 GLU A O 1
ATOM 1520 N N . GLU A 1 211 ? -13.886 7.802 28.718 1.00 54.06 211 GLU A N 1
ATOM 1521 C CA . GLU A 1 211 ? -15.005 8.735 28.635 1.00 54.06 211 GLU A CA 1
ATOM 1522 C C . GLU A 1 211 ? -15.585 8.734 27.211 1.00 54.06 211 GLU A C 1
ATOM 1524 O O . GLU A 1 211 ? -14.838 8.829 26.239 1.00 54.06 211 GLU A O 1
ATOM 1529 N N . PRO A 1 212 ? -16.917 8.686 27.029 1.00 51.41 212 PRO A N 1
ATOM 1530 C CA . PRO A 1 212 ? -17.548 8.714 25.713 1.00 51.41 212 PRO A CA 1
ATOM 1531 C C . PRO A 1 212 ? -17.493 10.136 25.141 1.00 51.41 212 PRO A C 1
ATOM 1533 O O . PRO A 1 212 ? -18.494 10.848 25.035 1.00 51.41 212 PRO A O 1
ATOM 1536 N N . LEU A 1 213 ? -16.297 10.587 24.792 1.00 54.12 213 LEU A N 1
ATOM 1537 C CA . LEU A 1 213 ? -16.065 11.856 24.143 1.00 54.12 213 LEU A CA 1
ATOM 1538 C C . LEU A 1 213 ? -15.676 11.595 22.698 1.00 54.12 213 LEU A C 1
ATOM 1540 O O . LEU A 1 213 ? -14.509 11.457 22.337 1.00 54.12 213 LEU A O 1
ATOM 1544 N N . THR A 1 214 ? -16.684 11.603 21.827 1.00 54.31 214 THR A N 1
ATOM 1545 C CA . THR A 1 214 ? -16.430 11.881 20.413 1.00 54.31 214 THR A CA 1
ATOM 1546 C C . THR A 1 214 ? -15.658 13.202 20.319 1.00 54.31 214 THR A C 1
ATOM 1548 O O . THR A 1 214 ? -15.862 14.106 21.132 1.00 54.31 214 THR A O 1
ATOM 1551 N N . ARG A 1 215 ? -14.752 13.356 19.343 1.00 51.75 215 ARG A N 1
ATOM 1552 C CA . ARG A 1 215 ? -13.960 14.599 19.186 1.00 51.75 215 ARG A CA 1
ATOM 1553 C C . ARG A 1 215 ? -14.836 15.859 19.179 1.00 51.75 215 ARG A C 1
ATOM 1555 O O . ARG A 1 215 ? -14.413 16.900 19.669 1.00 51.75 215 ARG A O 1
ATOM 1562 N N . THR A 1 216 ? -16.071 15.742 18.695 1.00 44.44 216 THR A N 1
ATOM 1563 C CA . THR A 1 216 ? -17.107 16.778 18.737 1.00 44.44 216 THR A CA 1
ATOM 1564 C C . THR A 1 216 ? -17.549 17.114 20.167 1.00 44.44 216 THR A C 1
ATOM 1566 O O . THR A 1 216 ? -17.645 18.287 20.516 1.00 44.44 216 THR A O 1
ATOM 1569 N N . ALA A 1 217 ? -17.761 16.109 21.020 1.00 50.97 217 ALA A N 1
ATOM 1570 C CA . ALA A 1 217 ? -18.107 16.288 22.429 1.00 50.97 217 ALA A CA 1
ATOM 1571 C C . ALA A 1 217 ? -16.928 16.830 23.262 1.00 50.97 217 ALA A C 1
ATOM 1573 O O . ALA A 1 217 ? -17.136 17.695 24.112 1.00 50.97 217 ALA A O 1
ATOM 1574 N N . ALA A 1 218 ? -15.691 16.395 22.988 1.00 53.41 218 ALA A N 1
ATOM 1575 C CA . ALA A 1 218 ? -14.494 16.940 23.639 1.00 53.41 218 ALA A CA 1
ATOM 1576 C C . ALA A 1 218 ? -14.279 18.423 23.282 1.00 53.41 218 ALA A C 1
ATOM 1578 O O . ALA A 1 218 ? -14.057 19.250 24.167 1.00 53.41 218 ALA A O 1
ATOM 1579 N N . ALA A 1 219 ? -14.417 18.777 21.997 1.00 50.59 219 ALA A N 1
ATOM 1580 C CA . ALA A 1 219 ? -14.330 20.161 21.531 1.00 50.59 219 ALA A CA 1
ATOM 1581 C C . ALA A 1 219 ? -15.445 21.046 22.122 1.00 50.59 219 ALA A C 1
ATOM 1583 O O . ALA A 1 219 ? -15.176 22.168 22.548 1.00 50.59 219 ALA A O 1
ATOM 1584 N N . ALA A 1 220 ? -16.675 20.530 22.223 1.00 51.12 220 ALA A N 1
ATOM 1585 C CA . ALA A 1 220 ? -17.791 21.241 22.848 1.00 51.12 220 ALA A CA 1
ATOM 1586 C C . ALA A 1 220 ? -17.581 21.465 24.358 1.00 51.12 220 ALA A C 1
ATOM 1588 O O . ALA A 1 220 ? -17.844 22.559 24.855 1.00 51.12 220 ALA A O 1
ATOM 1589 N N . ARG A 1 221 ? -17.053 20.473 25.095 1.00 54.25 221 ARG A N 1
ATOM 1590 C CA . ARG A 1 221 ? -16.737 20.627 26.529 1.00 54.25 221 ARG A CA 1
ATOM 1591 C C . ARG A 1 221 ? -15.616 21.636 26.769 1.00 54.25 221 ARG A C 1
ATOM 1593 O O . ARG A 1 221 ? -15.736 22.448 27.685 1.00 54.25 221 ARG A O 1
ATOM 1600 N N . HIS A 1 222 ? -14.575 21.624 25.936 1.00 52.28 222 HIS A N 1
ATOM 1601 C CA . HIS A 1 222 ? -13.469 22.579 26.033 1.00 52.28 222 HIS A CA 1
ATOM 1602 C C . HIS A 1 222 ? -13.910 24.015 25.693 1.00 52.28 222 HIS A C 1
ATOM 1604 O O . HIS A 1 222 ? -13.429 24.965 26.306 1.00 52.28 222 HIS A O 1
ATOM 1610 N N . ALA A 1 223 ? -14.859 24.184 24.766 1.00 54.47 223 ALA A N 1
ATOM 1611 C CA . ALA A 1 223 ? -15.485 25.479 24.489 1.00 54.47 223 ALA A CA 1
ATOM 1612 C C . ALA A 1 223 ? -16.406 25.956 25.633 1.00 54.47 223 ALA A C 1
ATOM 1614 O O . ALA A 1 223 ? -16.555 27.159 25.837 1.00 54.47 223 ALA A O 1
ATOM 1615 N N . ALA A 1 224 ? -17.003 25.030 26.392 1.00 51.16 224 ALA A N 1
ATOM 1616 C CA . ALA A 1 224 ? -17.894 25.341 27.512 1.00 51.16 224 ALA A CA 1
ATOM 1617 C C . ALA A 1 224 ? -17.162 25.673 28.829 1.00 51.16 224 ALA A C 1
ATOM 1619 O O . ALA A 1 224 ? -17.669 26.477 29.603 1.00 51.16 224 ALA A O 1
ATOM 1620 N N . HIS A 1 225 ? -15.986 25.085 29.080 1.00 54.44 225 HIS A N 1
ATOM 1621 C CA . HIS A 1 225 ? -15.220 25.255 30.332 1.00 54.44 225 HIS A CA 1
ATOM 1622 C C . HIS A 1 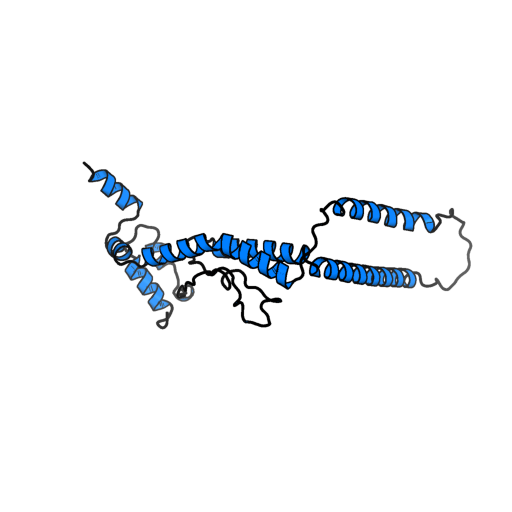225 ? -14.015 26.205 30.200 1.00 54.44 225 HIS A C 1
ATOM 1624 O O . HIS A 1 225 ? -13.252 26.369 31.145 1.00 54.44 225 HIS A O 1
ATOM 1630 N N . GLY A 1 226 ? -13.825 26.825 29.031 1.00 44.03 226 GLY A N 1
ATOM 1631 C CA . GLY A 1 226 ? -12.778 27.817 28.768 1.00 44.03 226 GLY A CA 1
ATOM 1632 C C . GLY A 1 226 ? -13.205 29.265 29.040 1.00 44.03 226 GLY A C 1
ATOM 1633 O O . GLY A 1 226 ? -12.963 30.122 28.188 1.00 44.03 226 GLY A O 1
ATOM 1634 N N . ARG A 1 227 ? -13.861 29.537 30.174 1.00 38.78 227 ARG A N 1
ATOM 1635 C CA . ARG A 1 227 ? -14.071 30.895 30.707 1.00 38.78 227 ARG A CA 1
ATOM 1636 C C . ARG A 1 227 ? -13.581 30.979 32.140 1.00 38.78 227 ARG A C 1
ATOM 1638 O O . ARG A 1 227 ? -13.892 30.038 32.898 1.00 38.78 227 ARG A O 1
#

Sequence (227 aa):
NSQGPDALLAEAWQRCGSWAPPLPALLEATSAADVTGYPVFDRLVGERFTPSNTPLASLATLLGDAAHPMTPFKGQGANQALLDAVALARALYDSKLGDEAAAANAALDEEEAEASACLACAAVGPVLGTSSEVPSPSLATPSTRTAVAHAARSELTTGQRRHRRRRRLDLGSALDSFEREAAARVASKVHASRLGAALLHSPAALAVAEEPLTRTAAAARHAAHGR

InterPro domains:
  IPR002938 FAD-binding domain [PF01494] (62-98)
  IPR036188 FAD/NAD(P)-binding domain superfamily [G3DSA:3.50.50.60] (1-120)
  IPR036188 FAD/NAD(P)-binding domain superfamily [SSF51905] (60-105)

Organism: NCBI:txid156173

pLDDT: mean 73.09, std 19.99, range [35.91, 96.81]

Foldseek 3Di:
DVVALVVVLVVCCVLPVPADPDVVVVSVPDDSVNGDDDDQDADAADLFLDDPPDPCLLPDHDAFCSRFNFDPPPVVRVVLRVVLVVLLVVLCCLAPNVVVVVVVVVVVVVVVVVVVVVVVVVVCPDPDDDDDDDDDDDDPDPVPVVVVVVVVVVVVVVVPVPPDPDPHHHSSVSSSVSRSVSSVVRNVVSVVRVVVVCVCPDPVVSVVSVDNDDVVNVVVVCVVPVD

Radius of gyration: 32.2 Å; chains: 1; bounding box: 51×56×102 Å